Protein AF-A0A0M3IKS0-F1 (afdb_monomer_lite)

Sequence (199 aa):
LGPLEYILNTPSHHRVHHGRNPYCIDKNYGGTLIIWDRLFGTFEWEKSSEKPVYGLVKNVETFDQLYLQFFVLKELGWNKGKLCDSEGKPLFPGFVNKIKALLWPPGYIPGSRTKQFFLWRSMVDSTERIPEVDPKQARYDPGMSITMKVYIVLHFFVQLFTFLHFSVIRSTLSYTHSAISIALMVAAMQSFGYFFDKK

InterPro domains:
  IPR006694 Fatty acid hydroxylase [PF04116] (5-42)
  IPR051689 Sterol desaturase/TMEM195-like [PTHR21624] (1-199)

pLDDT: mean 92.01, std 5.08, range [56.34, 97.75]

Foldseek 3Di:
DPPCVLFFDDPQQVLLCQALALQSFQAQPDPTTSNVCVVVVRHDGQDPVDGGDGAHLDHDQFLQPVCVVCVVVCCQLPVQQQDADPVRHGQQPDDVSNVCSNQAPVPDTPPFDWDDDPPHIDGPRSSVPRDGDDPPDDDNFQDADPVLVVVVVVLVVVLVVLVVVCVVCVVVDDPVVNVVSVVVSVVSVSVVRCRRSVD

Organism: Ascaris lumbricoides (NCBI:txid6252)

Secondary structure (DSSP, 8-state):
-GGGGGTB--HHHHHHHTB-SGGGTT----SSBTHHHHHHT---PPPTTSPPPBS-SS------HHHHHHHHHHIIIIIGGG-B-TTS-BSS-HHHHHHHHHHS-TT--TT--EEEETTEEEES-TTTTPPPPPTTPPP------HHHHHHHHHHHHHHHHHHHHHHHHTTTS-HHHHHHHHHHHHHHHHHHHHHHHT-

Radius of gyration: 21.82 Å; chains: 1; bounding box: 57×44×53 Å

Structure (mmCIF, N/CA/C/O backbone):
data_AF-A0A0M3IKS0-F1
#
_entry.id   AF-A0A0M3IKS0-F1
#
loop_
_atom_site.group_PDB
_atom_site.id
_atom_site.type_symbol
_atom_site.label_atom_id
_atom_site.label_alt_id
_atom_site.label_comp_id
_atom_site.label_asym_id
_atom_site.label_entity_id
_atom_site.label_seq_id
_atom_site.pdbx_PDB_ins_code
_atom_site.Cartn_x
_atom_site.Cartn_y
_atom_site.Cartn_z
_atom_site.occupancy
_atom_site.B_iso_or_equiv
_atom_site.auth_seq_id
_atom_site.auth_comp_id
_atom_site.auth_asym_id
_atom_site.auth_atom_id
_atom_site.pdbx_PDB_model_num
ATOM 1 N N . LEU A 1 1 ? -18.782 -16.929 -7.360 1.00 75.69 1 LEU A N 1
ATOM 2 C CA . LEU A 1 1 ? -18.069 -18.101 -7.941 1.00 75.69 1 LEU A CA 1
ATOM 3 C C . LEU A 1 1 ? -18.681 -19.423 -7.458 1.00 75.69 1 LEU A C 1
ATOM 5 O O . LEU A 1 1 ? -18.038 -20.469 -7.544 1.00 75.69 1 LEU A O 1
ATOM 9 N N . GLY A 1 2 ? -19.936 -19.399 -6.986 1.00 88.19 2 GLY A N 1
ATOM 10 C CA . GLY A 1 2 ? -20.547 -20.572 -6.372 1.00 88.19 2 GLY A CA 1
ATOM 11 C C . GLY A 1 2 ? -19.688 -21.078 -5.203 1.00 88.19 2 GLY A C 1
ATOM 12 O O . GLY A 1 2 ? -18.986 -20.281 -4.581 1.00 88.19 2 GLY A O 1
ATOM 13 N N . PRO A 1 3 ? -19.644 -22.394 -4.948 1.00 90.88 3 PRO A N 1
ATOM 14 C CA . PRO A 1 3 ? -18.909 -22.975 -3.820 1.00 90.88 3 PRO A CA 1
ATOM 15 C C . PRO A 1 3 ? -17.408 -22.637 -3.762 1.00 90.88 3 PRO A C 1
ATOM 17 O O . PRO A 1 3 ? -16.802 -22.686 -2.694 1.00 90.88 3 PRO A O 1
ATOM 20 N N . LEU A 1 4 ? -16.784 -22.264 -4.884 1.00 92.75 4 LEU A N 1
ATOM 21 C CA . LEU A 1 4 ? -15.357 -21.934 -4.908 1.00 92.75 4 LEU A CA 1
ATOM 22 C C . LEU A 1 4 ? -15.023 -20.641 -4.152 1.00 92.75 4 LEU A C 1
ATOM 24 O O . LEU A 1 4 ? -13.899 -20.495 -3.685 1.00 92.75 4 LEU A O 1
ATOM 28 N N . GLU A 1 5 ? -15.977 -19.726 -3.962 1.00 92.62 5 GLU A N 1
ATOM 29 C CA . GLU A 1 5 ? -15.758 -18.472 -3.218 1.00 92.62 5 GLU A CA 1
ATOM 30 C C . GLU A 1 5 ? -15.610 -18.670 -1.700 1.00 92.62 5 GLU A C 1
ATOM 32 O O . GLU A 1 5 ? -15.266 -17.749 -0.957 1.00 92.62 5 GLU A O 1
ATOM 37 N N . TYR A 1 6 ? -15.843 -19.886 -1.209 1.00 93.38 6 TYR A N 1
ATOM 38 C CA . TYR A 1 6 ? -15.517 -20.230 0.170 1.00 93.38 6 TYR A CA 1
ATOM 39 C C . TYR A 1 6 ? -14.012 -20.444 0.366 1.00 93.38 6 TYR A C 1
ATOM 41 O O . TYR A 1 6 ? -13.517 -20.259 1.476 1.00 93.38 6 TYR A O 1
ATOM 49 N N . ILE A 1 7 ? -13.283 -20.784 -0.705 1.00 96.38 7 ILE A N 1
ATOM 50 C CA . ILE A 1 7 ? -11.857 -21.130 -0.656 1.00 96.38 7 ILE A CA 1
ATOM 51 C C . ILE A 1 7 ? -11.006 -20.098 -1.395 1.00 96.38 7 ILE A C 1
ATOM 53 O O . ILE A 1 7 ? -9.971 -19.677 -0.880 1.00 96.38 7 ILE A O 1
ATOM 57 N N . LEU A 1 8 ? -11.450 -19.655 -2.571 1.00 97.12 8 LEU A N 1
ATOM 58 C CA . LEU A 1 8 ? -10.725 -18.736 -3.441 1.00 97.12 8 LEU A CA 1
ATOM 59 C C . LEU A 1 8 ? -11.118 -17.280 -3.192 1.00 97.12 8 LEU A C 1
ATOM 61 O O . LEU A 1 8 ? -12.289 -16.940 -2.998 1.00 97.12 8 LEU A O 1
ATOM 65 N N . ASN A 1 9 ? -10.120 -16.404 -3.260 1.00 96.44 9 ASN A N 1
ATOM 66 C CA . ASN A 1 9 ? -10.338 -14.971 -3.304 1.00 96.44 9 ASN A CA 1
ATOM 67 C C . ASN A 1 9 ? -11.034 -14.598 -4.620 1.00 96.44 9 ASN A C 1
ATOM 69 O O . ASN A 1 9 ? -10.647 -15.050 -5.698 1.00 96.44 9 ASN A O 1
ATOM 73 N N . THR A 1 10 ? -12.084 -13.787 -4.530 1.00 96.44 10 THR A N 1
ATOM 74 C CA . THR A 1 10 ? -12.871 -13.354 -5.688 1.00 96.44 10 THR A CA 1
ATOM 75 C C . THR A 1 10 ? -12.691 -11.855 -5.895 1.00 96.44 10 THR A C 1
ATOM 77 O O . THR A 1 10 ? -12.329 -11.151 -4.949 1.00 96.44 10 THR A O 1
ATOM 80 N N . PRO A 1 11 ? -13.013 -11.311 -7.083 1.00 95.44 11 PRO A N 1
ATOM 81 C CA . PRO A 1 11 ? -12.987 -9.865 -7.282 1.00 95.44 11 PRO A CA 1
ATOM 82 C C . PRO A 1 11 ? -13.835 -9.090 -6.262 1.00 95.44 11 PRO A C 1
ATOM 84 O O . PRO A 1 11 ? -13.485 -7.967 -5.925 1.00 95.44 11 PRO A O 1
ATOM 87 N N . SER A 1 12 ? -14.928 -9.672 -5.753 1.00 95.06 12 SER A N 1
ATOM 88 C CA . SER A 1 12 ? -15.760 -9.042 -4.718 1.00 95.06 12 SER A CA 1
ATOM 89 C C . SER A 1 12 ? -15.054 -8.987 -3.360 1.00 95.06 12 SER A C 1
ATOM 91 O O . SER A 1 12 ? -14.952 -7.916 -2.766 1.00 95.06 12 SER A O 1
ATOM 93 N N . HIS A 1 13 ? -14.463 -10.096 -2.906 1.00 96.69 13 HIS A N 1
ATOM 94 C CA . HIS A 1 13 ? -13.686 -10.120 -1.658 1.00 96.69 13 HIS A CA 1
ATOM 95 C C . HIS A 1 13 ? -12.495 -9.153 -1.712 1.00 96.69 13 HIS A C 1
ATOM 97 O O . HIS A 1 13 ? -12.222 -8.436 -0.749 1.00 96.69 13 HIS A O 1
ATOM 103 N N . HIS A 1 14 ? -11.827 -9.087 -2.866 1.00 96.56 14 HIS A N 1
ATOM 104 C CA . HIS A 1 14 ? -10.698 -8.195 -3.090 1.00 96.56 14 HIS A CA 1
ATOM 105 C C . HIS A 1 14 ? -11.102 -6.709 -3.142 1.00 96.56 14 HIS A C 1
ATOM 107 O O . HIS A 1 14 ? -10.335 -5.853 -2.709 1.00 96.56 14 HIS A O 1
ATOM 113 N N . ARG A 1 15 ? -12.322 -6.374 -3.595 1.00 96.38 15 ARG A N 1
ATOM 114 C CA . ARG A 1 15 ? -12.852 -5.002 -3.482 1.00 96.38 15 ARG A CA 1
ATOM 115 C C . ARG A 1 15 ? -13.029 -4.568 -2.033 1.00 96.38 15 ARG A C 1
ATOM 117 O O . ARG A 1 15 ? -12.701 -3.429 -1.723 1.00 96.38 15 ARG A O 1
ATOM 124 N N . VAL A 1 16 ? -13.513 -5.460 -1.166 1.00 97.06 16 VAL A N 1
ATOM 125 C CA . VAL A 1 16 ? -13.601 -5.189 0.278 1.00 97.06 16 VAL A CA 1
ATOM 126 C C . VAL A 1 16 ? -12.207 -4.943 0.848 1.00 97.06 16 VAL A C 1
ATOM 128 O O . VAL A 1 16 ? -12.015 -3.943 1.519 1.00 97.06 16 VAL A O 1
ATOM 131 N N . HIS A 1 17 ? -11.212 -5.762 0.493 1.00 97.06 17 HIS A N 1
ATOM 132 C CA . HIS A 1 17 ? -9.822 -5.550 0.919 1.00 97.06 17 HIS A CA 1
ATOM 133 C C . HIS A 1 17 ? -9.269 -4.163 0.540 1.00 97.06 17 HIS A C 1
ATOM 135 O O . HIS A 1 17 ? -8.569 -3.527 1.323 1.00 97.06 17 HIS A O 1
ATOM 141 N N . HIS A 1 18 ? -9.591 -3.676 -0.660 1.00 95.56 18 HIS A N 1
ATOM 142 C CA . HIS A 1 18 ? -9.183 -2.345 -1.120 1.00 95.56 18 HIS A CA 1
ATOM 143 C C . HIS A 1 18 ? -10.092 -1.204 -0.643 1.00 95.56 18 HIS A C 1
ATOM 145 O O . HIS A 1 18 ? -9.809 -0.035 -0.931 1.00 95.56 18 HIS A O 1
ATOM 151 N N . GLY A 1 19 ? -11.198 -1.525 0.025 1.00 94.88 19 GLY A N 1
ATOM 152 C CA . GLY A 1 19 ? -12.147 -0.557 0.542 1.00 94.88 19 GLY A CA 1
ATOM 153 C C . GLY A 1 19 ? -11.622 0.119 1.805 1.00 94.88 19 GLY A C 1
ATOM 154 O O . GLY A 1 19 ? -11.006 -0.511 2.657 1.00 94.88 19 GLY A O 1
ATOM 155 N N . ARG A 1 20 ? -11.919 1.409 1.952 1.00 93.75 20 ARG A N 1
ATOM 156 C CA . ARG A 1 20 ? -11.631 2.188 3.167 1.00 93.75 20 ARG A CA 1
ATOM 157 C C . ARG A 1 20 ? -12.878 2.558 3.968 1.00 93.75 20 ARG A C 1
ATOM 159 O O . ARG A 1 20 ? -12.771 3.313 4.928 1.00 93.75 20 ARG A O 1
ATOM 166 N N . ASN A 1 21 ? -14.051 2.063 3.570 1.00 94.81 21 ASN A N 1
ATOM 167 C CA . ASN A 1 21 ? -15.252 2.115 4.402 1.00 94.81 21 ASN A CA 1
ATOM 168 C C . ASN A 1 21 ? -14.959 1.436 5.746 1.00 94.81 21 ASN A C 1
ATOM 170 O O . ASN A 1 21 ? -14.215 0.452 5.745 1.00 94.81 21 ASN A O 1
ATOM 174 N N . PRO A 1 22 ? -15.565 1.870 6.864 1.00 95.00 22 PRO A N 1
ATOM 175 C CA . PRO A 1 22 ? -15.299 1.271 8.170 1.00 95.00 22 PRO A CA 1
ATOM 176 C C . PRO A 1 22 ? -15.402 -0.261 8.173 1.00 95.00 22 PRO A C 1
ATOM 178 O O . PRO A 1 22 ? -14.504 -0.929 8.675 1.00 95.00 22 PRO A O 1
ATOM 181 N N . TYR A 1 23 ? -16.420 -0.838 7.520 1.00 95.19 23 TYR A N 1
ATOM 182 C CA . TYR A 1 23 ? -16.601 -2.297 7.473 1.00 95.19 23 TYR A CA 1
ATOM 183 C C . TYR A 1 23 ? -15.523 -3.046 6.672 1.00 95.19 23 TYR A C 1
ATOM 185 O O . TYR A 1 23 ? -15.330 -4.240 6.885 1.00 95.19 23 TYR A O 1
ATOM 193 N N . CYS A 1 24 ? -14.826 -2.359 5.767 1.00 96.25 24 CYS A N 1
ATOM 194 C CA . CYS A 1 24 ? -13.768 -2.921 4.933 1.00 96.25 24 CYS A CA 1
ATOM 195 C C . CYS A 1 24 ? -12.404 -2.952 5.642 1.00 96.25 24 CYS A C 1
ATOM 197 O O . CYS A 1 24 ? -11.503 -3.668 5.204 1.00 96.25 24 CYS A O 1
ATOM 199 N N . ILE A 1 25 ? -12.232 -2.189 6.729 1.00 95.81 25 ILE A N 1
ATOM 200 C CA . ILE A 1 25 ? -10.940 -2.061 7.407 1.00 95.81 25 ILE A CA 1
ATOM 201 C C . ILE A 1 25 ? -10.548 -3.365 8.098 1.00 95.81 25 ILE A C 1
ATOM 203 O O . ILE A 1 25 ? -11.307 -3.940 8.887 1.00 95.81 25 ILE A O 1
ATOM 207 N N . ASP A 1 26 ? -9.309 -3.779 7.830 1.00 94.88 26 ASP A N 1
ATOM 208 C CA . ASP A 1 26 ? -8.699 -5.003 8.345 1.00 94.88 26 ASP A CA 1
ATOM 209 C C . ASP A 1 26 ? -9.464 -6.283 7.956 1.00 94.88 26 ASP A C 1
ATOM 211 O O . ASP A 1 26 ? -9.608 -7.215 8.755 1.00 94.88 26 ASP A O 1
ATOM 215 N N . LYS A 1 27 ? -9.965 -6.325 6.711 1.00 96.19 27 LYS A N 1
ATOM 216 C CA . LYS A 1 27 ? -10.693 -7.468 6.146 1.00 96.19 27 LYS A CA 1
ATOM 217 C C . LYS A 1 27 ? -10.033 -8.065 4.902 1.00 96.19 27 LYS A C 1
ATOM 219 O O . LYS A 1 27 ? -9.353 -7.376 4.140 1.00 96.19 27 LYS A O 1
ATOM 224 N N . ASN A 1 28 ? -10.321 -9.346 4.667 1.00 97.25 28 ASN A N 1
ATOM 225 C CA . ASN A 1 28 ? -10.030 -10.080 3.429 1.00 97.25 28 ASN A CA 1
ATOM 226 C C . ASN A 1 28 ? -8.561 -9.997 2.969 1.00 97.25 28 ASN A C 1
ATOM 228 O O . ASN A 1 28 ? -8.270 -9.615 1.837 1.00 97.25 28 ASN A O 1
ATOM 232 N N . TYR A 1 29 ? -7.623 -10.360 3.838 1.00 95.25 29 TYR A N 1
ATOM 233 C CA . TYR A 1 29 ? -6.184 -10.320 3.563 1.00 95.25 29 TYR A CA 1
ATOM 234 C C . TYR A 1 29 ? -5.704 -11.391 2.570 1.00 95.25 29 TYR A C 1
ATOM 236 O O . TYR A 1 29 ? -4.639 -11.254 1.965 1.00 95.25 29 TYR A O 1
ATOM 244 N N . GLY A 1 30 ? -6.450 -12.483 2.413 1.00 95.31 30 GLY A N 1
ATOM 245 C CA . GLY A 1 30 ? -6.097 -13.619 1.575 1.00 95.31 30 GLY A CA 1
ATOM 246 C C . GLY A 1 30 ? -6.042 -13.256 0.094 1.00 95.31 30 GLY A C 1
ATOM 247 O O . GLY A 1 30 ? -7.070 -13.158 -0.566 1.00 95.31 30 GLY A O 1
ATOM 248 N N . GLY A 1 31 ? -4.832 -13.130 -0.461 1.00 92.19 31 GLY A N 1
ATOM 249 C CA . GLY A 1 31 ? -4.637 -12.759 -1.868 1.00 92.19 31 GLY A CA 1
ATOM 250 C C . GLY A 1 31 ? -5.188 -13.788 -2.863 1.00 92.19 31 GLY A C 1
ATOM 251 O O . GLY A 1 31 ? -5.878 -13.422 -3.809 1.00 92.19 31 GLY A O 1
ATOM 252 N N . THR A 1 32 ? -4.928 -15.079 -2.640 1.00 94.69 32 THR A N 1
ATOM 253 C CA . THR A 1 32 ? -5.452 -16.184 -3.474 1.00 94.69 32 THR A CA 1
ATOM 254 C C . THR A 1 32 ? -6.485 -17.027 -2.736 1.00 94.69 32 THR A C 1
ATOM 256 O O . THR A 1 32 ? -7.485 -17.430 -3.325 1.00 94.69 32 THR A O 1
ATOM 259 N N . LEU A 1 33 ? -6.252 -17.292 -1.449 1.00 96.88 33 LEU A N 1
ATOM 260 C CA . LEU A 1 33 ? -7.074 -18.180 -0.634 1.00 96.88 33 LEU A CA 1
ATOM 261 C C . LEU A 1 33 ? -7.785 -17.379 0.456 1.00 96.88 33 LEU A C 1
ATOM 263 O O . LEU A 1 33 ? -7.151 -16.956 1.420 1.00 96.88 33 LEU A O 1
ATOM 267 N N . ILE A 1 34 ? -9.100 -17.207 0.317 1.00 97.75 34 ILE A N 1
ATOM 268 C CA . ILE A 1 34 ? -9.941 -16.483 1.284 1.00 97.75 34 ILE A CA 1
ATOM 269 C C . ILE A 1 34 ? -10.311 -17.342 2.501 1.00 97.75 34 ILE A C 1
ATOM 271 O O . ILE A 1 34 ? -10.802 -16.839 3.510 1.00 97.75 34 ILE A O 1
ATOM 275 N N . ILE A 1 35 ? -10.071 -18.655 2.428 1.00 97.38 35 ILE A N 1
ATOM 276 C CA . ILE A 1 35 ? -10.354 -19.583 3.529 1.00 97.38 35 ILE A CA 1
ATOM 277 C C . ILE A 1 35 ? -9.663 -19.162 4.832 1.00 97.38 35 ILE A C 1
ATOM 279 O O . ILE A 1 35 ? -10.237 -19.322 5.904 1.00 97.38 35 ILE A O 1
ATOM 283 N N . TRP A 1 36 ? -8.472 -18.565 4.751 1.00 96.00 36 TRP A N 1
ATOM 284 C CA . TRP A 1 36 ? -7.742 -18.096 5.925 1.00 96.00 36 TRP A CA 1
ATOM 285 C C . TRP A 1 36 ? -8.482 -16.976 6.651 1.00 96.00 36 TRP A C 1
ATOM 287 O O . TRP A 1 36 ? -8.625 -17.036 7.868 1.00 96.00 36 TRP A O 1
ATOM 297 N N . ASP A 1 37 ? -9.039 -16.011 5.922 1.00 96.88 37 ASP A N 1
ATOM 298 C CA . ASP A 1 37 ? -9.849 -14.950 6.519 1.00 96.88 37 ASP A CA 1
ATOM 299 C C . ASP A 1 37 ? -11.106 -15.490 7.196 1.00 96.88 37 ASP A C 1
ATOM 301 O O . ASP A 1 37 ? -11.527 -14.983 8.236 1.00 96.88 37 ASP A O 1
ATOM 305 N N . ARG A 1 38 ? -11.700 -16.551 6.640 1.00 95.88 38 ARG A N 1
ATOM 306 C CA . ARG A 1 38 ? -12.859 -17.213 7.250 1.00 95.88 38 ARG A CA 1
ATOM 307 C C . ARG A 1 38 ? -12.470 -17.937 8.537 1.00 95.88 38 ARG A C 1
ATOM 309 O O . ARG A 1 38 ? -13.165 -17.797 9.537 1.00 95.88 38 ARG A O 1
ATOM 316 N N . LEU A 1 39 ? -11.356 -18.671 8.523 1.00 95.62 39 LEU A N 1
ATOM 317 C CA . LEU A 1 39 ? -10.855 -19.411 9.686 1.00 95.62 39 LEU A CA 1
ATOM 318 C C . LEU A 1 39 ? -10.405 -18.483 10.822 1.00 95.62 39 LEU A C 1
ATOM 320 O O . LEU A 1 39 ? -10.617 -18.801 11.990 1.00 95.62 39 LEU A O 1
ATOM 324 N N . PHE A 1 40 ? -9.804 -17.339 10.492 1.00 94.12 40 PHE A N 1
ATOM 325 C CA . PHE A 1 40 ? -9.254 -16.403 11.477 1.00 94.12 40 PHE A CA 1
ATOM 326 C C . PHE A 1 40 ? -10.162 -15.200 11.779 1.00 94.12 40 PHE A C 1
ATOM 328 O O . PHE A 1 40 ? -9.827 -14.372 12.629 1.00 94.12 40 PHE A O 1
ATOM 335 N N . GLY A 1 41 ? -11.339 -15.128 11.150 1.00 93.25 41 GLY A N 1
ATOM 336 C CA . GLY A 1 41 ? -12.378 -14.144 11.462 1.00 93.25 41 GLY A CA 1
ATOM 337 C C . GLY A 1 41 ? -12.120 -12.735 10.918 1.00 93.25 41 GLY A C 1
ATOM 338 O O . GLY A 1 41 ? -12.615 -11.762 11.484 1.00 93.25 41 GLY A O 1
ATOM 339 N N . THR A 1 42 ? -11.346 -12.611 9.841 1.00 95.38 42 THR A N 1
ATOM 340 C CA . THR A 1 42 ? -11.112 -11.356 9.101 1.00 95.38 42 THR A CA 1
ATOM 341 C C . THR A 1 42 ? -11.901 -11.300 7.793 1.00 95.38 42 THR A C 1
ATOM 343 O O . THR A 1 42 ? -11.791 -10.335 7.044 1.00 95.38 42 THR A O 1
ATOM 346 N N . PHE A 1 43 ? -12.723 -12.313 7.516 1.00 97.25 43 PHE A N 1
ATOM 347 C CA . PHE A 1 43 ? -13.570 -12.337 6.332 1.00 97.25 43 PHE A CA 1
ATOM 348 C C . PHE A 1 43 ? -14.743 -11.359 6.445 1.00 97.25 43 PHE A C 1
ATOM 350 O O . PHE A 1 43 ? -15.395 -11.284 7.486 1.00 97.25 43 PHE A O 1
ATOM 357 N N . GLU A 1 44 ? -15.042 -10.668 5.350 1.00 97.19 44 GLU A N 1
ATOM 358 C CA . GLU A 1 44 ? -16.206 -9.799 5.212 1.00 97.19 44 GLU A CA 1
ATOM 359 C C . GLU A 1 44 ? -16.757 -9.830 3.781 1.00 97.19 44 GLU A C 1
ATOM 361 O O . GLU A 1 44 ? -16.010 -9.894 2.798 1.00 97.19 44 GLU A O 1
ATOM 366 N N . TRP A 1 45 ? -18.082 -9.782 3.664 1.00 96.12 45 TRP A N 1
ATOM 367 C CA . TRP A 1 45 ? -18.765 -9.727 2.378 1.00 96.12 45 TRP A CA 1
ATOM 368 C C . TRP A 1 45 ? -18.870 -8.291 1.871 1.00 96.12 45 TRP A C 1
ATOM 370 O O . TRP A 1 45 ? -19.022 -7.339 2.634 1.00 96.12 45 TRP A O 1
ATOM 380 N N . GLU A 1 46 ? -18.864 -8.132 0.550 1.00 96.00 46 GLU A N 1
ATOM 381 C CA . GLU A 1 46 ? -19.218 -6.852 -0.055 1.00 96.00 46 GLU A CA 1
ATOM 382 C C . GLU A 1 46 ? -20.704 -6.565 0.184 1.00 96.00 46 GLU A C 1
ATOM 384 O O . GLU A 1 46 ? -21.574 -7.357 -0.191 1.00 96.00 46 GLU A O 1
ATOM 389 N N . LYS A 1 47 ? -21.004 -5.425 0.810 1.00 94.69 47 LYS A N 1
ATOM 390 C CA . LYS A 1 47 ? -22.381 -5.034 1.120 1.00 94.69 47 LYS A CA 1
ATOM 391 C C . LYS A 1 47 ? -23.028 -4.377 -0.094 1.00 94.69 47 LYS A C 1
ATOM 393 O O . LYS A 1 47 ? -22.511 -3.406 -0.638 1.00 94.69 47 LYS A O 1
ATOM 398 N N . SER A 1 48 ? -24.212 -4.846 -0.486 1.00 90.19 48 SER A N 1
ATOM 399 C CA . SER A 1 48 ? -24.976 -4.234 -1.586 1.00 90.19 48 SER A CA 1
ATOM 400 C C . SER A 1 48 ? -25.467 -2.819 -1.259 1.00 90.19 48 SER A C 1
ATOM 402 O O . SER A 1 48 ? -25.588 -1.989 -2.158 1.00 90.19 48 SER A O 1
ATOM 404 N N . SER A 1 49 ? -25.726 -2.539 0.022 1.00 91.25 49 SER A N 1
ATOM 405 C CA . SER A 1 49 ? -26.189 -1.239 0.517 1.00 91.25 49 SER A CA 1
ATOM 406 C C . SER A 1 49 ? -25.096 -0.171 0.549 1.00 91.25 49 SER A C 1
ATOM 408 O O . SER A 1 49 ? -25.411 1.014 0.561 1.00 91.25 49 SER A O 1
ATOM 410 N N . GLU A 1 50 ? -23.821 -0.571 0.570 1.00 90.56 50 GLU A N 1
ATOM 411 C CA . GLU A 1 50 ? -22.686 0.327 0.771 1.00 90.56 50 GLU A CA 1
ATOM 412 C C . GLU A 1 50 ? -21.517 -0.077 -0.135 1.00 90.56 50 GLU A C 1
ATOM 414 O O . GLU A 1 50 ? -20.716 -0.965 0.177 1.00 90.56 50 GLU A O 1
ATOM 419 N N . LYS A 1 51 ? -21.423 0.595 -1.287 1.00 90.75 51 LYS A N 1
ATOM 420 C CA . LYS A 1 51 ? -20.364 0.330 -2.263 1.00 90.75 51 LYS A CA 1
ATOM 421 C C . LYS A 1 51 ? -18.987 0.682 -1.679 1.00 90.75 51 LYS A C 1
ATOM 423 O O . LYS A 1 51 ? -18.842 1.787 -1.149 1.00 90.75 51 LYS A O 1
ATOM 428 N N . PRO A 1 52 ? -17.969 -0.185 -1.847 1.00 92.69 52 PRO A N 1
ATOM 429 C CA . PRO A 1 52 ? -16.610 0.123 -1.425 1.00 92.69 52 PRO A CA 1
ATOM 430 C C . PRO A 1 52 ? -16.073 1.395 -2.092 1.00 92.69 52 PRO A C 1
ATOM 432 O O . PRO A 1 52 ? -16.050 1.521 -3.319 1.00 92.69 52 PRO A O 1
ATOM 435 N N . VAL A 1 53 ? -15.606 2.328 -1.271 1.00 93.00 53 VAL A N 1
ATOM 436 C CA . VAL A 1 53 ? -14.787 3.466 -1.677 1.00 93.00 53 VAL A CA 1
ATOM 437 C C . VAL A 1 53 ? -13.338 3.063 -1.456 1.00 93.00 53 VAL A C 1
ATOM 439 O O . VAL A 1 53 ? -12.980 2.632 -0.365 1.00 93.00 53 VAL A O 1
ATOM 442 N N . TYR A 1 54 ? -12.504 3.190 -2.482 1.00 92.00 54 TYR A N 1
ATOM 443 C CA . TYR A 1 54 ? -11.127 2.691 -2.449 1.00 92.00 54 TYR A CA 1
ATOM 444 C C . TYR A 1 54 ? -10.126 3.725 -1.941 1.00 92.00 54 TYR A C 1
ATOM 446 O O . TYR A 1 54 ? -10.352 4.933 -2.057 1.00 92.00 54 TYR A O 1
ATOM 454 N N . GLY A 1 55 ? -8.989 3.234 -1.453 1.00 90.25 55 GLY A N 1
ATOM 455 C CA . GLY A 1 55 ? -7.839 4.045 -1.065 1.00 90.25 55 GLY A CA 1
ATOM 456 C C . GLY A 1 55 ? -7.421 3.798 0.376 1.00 90.25 55 GLY A C 1
ATOM 457 O O . GLY A 1 55 ? -7.765 2.783 0.973 1.00 90.25 55 GLY A O 1
ATOM 458 N N . LEU A 1 56 ? -6.677 4.743 0.937 1.00 90.25 56 LEU A N 1
ATOM 459 C CA . LEU A 1 56 ? -6.296 4.725 2.345 1.00 90.25 56 LEU A CA 1
ATOM 460 C C . LEU A 1 56 ? -7.300 5.549 3.154 1.00 90.25 56 LEU A C 1
ATOM 462 O O . LEU A 1 56 ? -7.898 6.498 2.644 1.00 90.25 56 LEU A O 1
ATOM 466 N N . VAL A 1 57 ? -7.445 5.236 4.444 1.00 89.38 57 VAL A N 1
ATOM 467 C CA . VAL A 1 57 ? -8.270 6.038 5.370 1.00 89.38 57 VAL A CA 1
ATOM 468 C C . VAL A 1 57 ? -7.854 7.512 5.312 1.00 89.38 57 VAL A C 1
ATOM 470 O O . VAL A 1 57 ? -8.690 8.399 5.159 1.00 89.38 57 VAL A O 1
ATOM 473 N N . LYS A 1 58 ? -6.540 7.760 5.323 1.00 88.00 58 LYS A N 1
ATOM 474 C CA . LYS A 1 58 ? -5.937 9.046 4.975 1.00 88.00 58 LYS A CA 1
ATOM 475 C C . LYS A 1 58 ? -5.253 8.915 3.618 1.00 88.00 58 LYS A C 1
ATOM 477 O O . LYS A 1 58 ? -4.163 8.353 3.530 1.00 88.00 58 LYS A O 1
ATOM 482 N N . ASN A 1 59 ? -5.911 9.406 2.572 1.00 87.06 59 ASN A N 1
ATOM 483 C CA . ASN A 1 59 ? -5.344 9.400 1.227 1.00 87.06 59 ASN A CA 1
ATOM 484 C C . ASN A 1 59 ? -4.082 10.261 1.153 1.00 87.06 59 ASN A C 1
ATOM 486 O O . ASN A 1 59 ? -3.943 11.262 1.858 1.00 87.06 59 ASN A O 1
ATOM 490 N N . VAL A 1 60 ? -3.178 9.849 0.272 1.00 90.25 60 VAL A N 1
ATOM 491 C CA . VAL A 1 60 ? -1.974 10.597 -0.065 1.00 90.25 60 VAL A CA 1
ATOM 492 C C . VAL A 1 60 ? -2.191 11.260 -1.421 1.00 90.25 60 VAL A C 1
ATOM 494 O O . VAL A 1 60 ? -2.607 10.608 -2.374 1.00 90.25 60 VAL A O 1
ATOM 497 N N . GLU A 1 61 ? -1.915 12.555 -1.492 1.00 90.19 61 GLU A N 1
ATOM 498 C CA . GLU A 1 61 ? -2.152 13.408 -2.660 1.00 90.19 61 GLU A CA 1
ATOM 499 C C . GLU A 1 61 ? -0.828 13.704 -3.379 1.00 90.19 61 GLU A C 1
ATOM 501 O O . GLU A 1 61 ? -0.354 14.838 -3.417 1.00 90.19 61 GLU A O 1
ATOM 506 N N . THR A 1 62 ? -0.163 12.647 -3.848 1.00 90.69 62 THR A N 1
ATOM 507 C CA . THR A 1 62 ? 1.119 12.734 -4.562 1.00 90.69 62 THR A CA 1
ATOM 508 C C . THR A 1 62 ? 1.322 11.491 -5.425 1.00 90.69 62 THR A C 1
ATOM 510 O O . THR A 1 62 ? 0.903 10.396 -5.047 1.00 90.69 62 THR A O 1
ATOM 513 N N . PHE A 1 63 ? 1.995 11.651 -6.556 1.00 89.69 63 PHE A N 1
ATOM 514 C CA . PHE A 1 63 ? 2.482 10.574 -7.417 1.00 89.69 63 PHE A CA 1
ATOM 515 C C . PHE A 1 63 ? 3.988 10.322 -7.245 1.00 89.69 63 PHE A C 1
ATOM 517 O O . PHE A 1 63 ? 4.558 9.513 -7.979 1.00 89.69 63 PHE A O 1
ATOM 524 N N . ASP A 1 64 ? 4.644 10.980 -6.282 1.00 90.12 64 ASP A N 1
ATOM 525 C CA . ASP A 1 64 ? 6.034 10.711 -5.908 1.00 90.12 64 ASP A CA 1
ATOM 526 C C . ASP A 1 64 ? 6.198 9.248 -5.457 1.00 90.12 64 ASP A C 1
ATOM 528 O O . ASP A 1 64 ? 5.767 8.841 -4.375 1.00 90.12 64 ASP A O 1
ATOM 532 N N . GLN A 1 65 ? 6.841 8.447 -6.306 1.00 88.56 65 GLN A N 1
ATOM 533 C CA . GLN A 1 65 ? 6.945 7.001 -6.132 1.00 88.56 65 GLN A CA 1
ATOM 534 C C . GLN A 1 65 ? 7.768 6.642 -4.897 1.00 88.56 65 GLN A C 1
ATOM 536 O O . GLN A 1 65 ? 7.349 5.785 -4.120 1.00 88.56 65 GLN A O 1
ATOM 541 N N . LEU A 1 66 ? 8.913 7.302 -4.697 1.00 89.44 66 LEU A N 1
ATOM 542 C CA . LEU A 1 66 ? 9.771 7.072 -3.536 1.00 89.44 66 LEU A CA 1
ATOM 543 C C . LEU A 1 66 ? 9.057 7.461 -2.244 1.00 89.44 66 LEU A C 1
ATOM 545 O O . LEU A 1 66 ? 9.055 6.680 -1.292 1.00 89.44 66 LEU A O 1
ATOM 549 N N . TYR A 1 67 ? 8.397 8.618 -2.205 1.00 91.62 67 TYR A N 1
ATOM 550 C CA . TYR A 1 67 ? 7.605 8.999 -1.042 1.00 91.62 67 TYR A CA 1
ATOM 551 C C . TYR A 1 67 ? 6.538 7.941 -0.735 1.00 91.62 67 TYR A C 1
ATOM 553 O O . TYR A 1 67 ? 6.448 7.487 0.406 1.00 91.62 67 TYR A O 1
ATOM 561 N N . LEU A 1 68 ? 5.792 7.482 -1.745 1.00 91.38 68 LEU A N 1
ATOM 562 C CA . LEU A 1 68 ? 4.754 6.461 -1.583 1.00 91.38 68 LEU A CA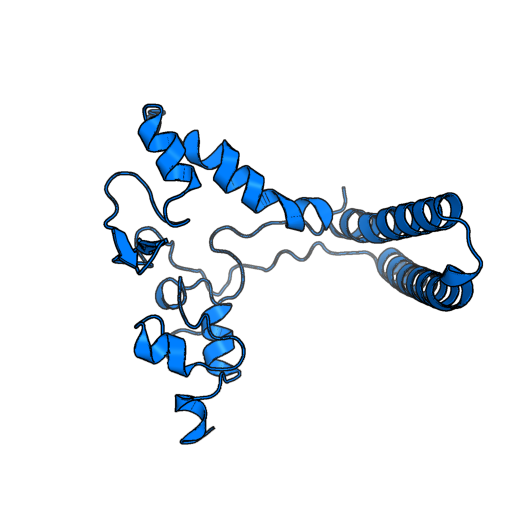 1
ATOM 563 C C . LEU A 1 68 ? 5.292 5.111 -1.071 1.00 91.38 68 LEU A C 1
ATOM 565 O O . LEU A 1 68 ? 4.564 4.417 -0.363 1.00 91.38 68 LEU A O 1
ATOM 569 N N . GLN A 1 69 ? 6.555 4.756 -1.347 1.00 91.25 69 GLN A N 1
ATOM 570 C CA . GLN A 1 69 ? 7.178 3.550 -0.777 1.00 91.25 69 GLN A CA 1
ATOM 571 C C . GLN A 1 69 ? 7.500 3.688 0.718 1.00 91.25 69 GLN A C 1
ATOM 573 O O . GLN A 1 69 ? 7.385 2.720 1.470 1.00 91.25 69 GLN A O 1
ATOM 578 N N . PHE A 1 70 ? 7.921 4.875 1.166 1.00 93.38 70 PHE A N 1
ATOM 579 C CA . PHE A 1 70 ? 8.515 5.047 2.498 1.00 93.38 70 PHE A CA 1
ATOM 580 C C . PHE A 1 70 ? 7.642 5.819 3.494 1.00 93.38 70 PHE A C 1
ATOM 582 O O . PHE A 1 70 ? 7.912 5.765 4.698 1.00 93.38 70 PHE A O 1
ATOM 589 N N . PHE A 1 71 ? 6.599 6.531 3.054 1.00 93.12 71 PHE A N 1
ATOM 590 C CA . PHE A 1 71 ? 5.847 7.419 3.948 1.00 93.12 71 PHE A CA 1
ATOM 591 C C . PHE A 1 71 ? 5.215 6.665 5.120 1.00 93.12 71 PHE A C 1
ATOM 593 O O . PHE A 1 71 ? 5.284 7.157 6.241 1.00 93.12 71 PHE A O 1
ATOM 600 N N . VAL A 1 72 ? 4.687 5.452 4.911 1.00 91.38 72 VAL A N 1
ATOM 601 C CA . VAL A 1 72 ? 4.086 4.643 5.988 1.00 91.38 72 VAL A CA 1
ATOM 602 C C . VAL A 1 72 ? 5.113 4.302 7.070 1.00 91.38 72 VAL A C 1
ATOM 604 O O . VAL A 1 72 ? 4.790 4.349 8.255 1.00 91.38 72 VAL A O 1
ATOM 607 N N . LEU A 1 73 ? 6.367 4.022 6.693 1.00 92.56 73 LEU A N 1
ATOM 608 C CA . LEU A 1 73 ? 7.439 3.748 7.655 1.00 92.56 73 LEU A CA 1
ATOM 609 C C . LEU A 1 73 ? 7.748 4.981 8.508 1.00 92.56 73 LEU A C 1
ATOM 611 O O . LEU A 1 73 ? 7.940 4.860 9.715 1.00 92.56 73 LEU A O 1
ATOM 615 N N . LYS A 1 74 ? 7.746 6.175 7.906 1.00 92.75 74 LYS A N 1
ATOM 616 C CA . LYS A 1 74 ? 7.891 7.440 8.642 1.00 92.75 74 LYS A CA 1
ATOM 617 C C . LYS A 1 74 ? 6.671 7.725 9.523 1.00 92.75 74 LYS A C 1
ATOM 619 O O . LYS A 1 74 ? 6.831 8.144 10.671 1.00 92.75 74 LYS A O 1
ATOM 624 N N . GLU A 1 75 ? 5.466 7.491 9.007 1.00 91.69 75 GLU A N 1
ATOM 625 C CA . GLU A 1 75 ? 4.216 7.700 9.736 1.00 91.69 75 GLU A CA 1
ATOM 626 C C . GLU A 1 75 ? 4.160 6.824 10.990 1.00 91.69 75 GLU A C 1
ATOM 628 O O . GLU A 1 75 ? 3.991 7.344 12.090 1.00 91.69 75 GLU A O 1
ATOM 633 N N . LEU A 1 76 ? 4.394 5.517 10.861 1.00 90.88 76 LEU A N 1
ATOM 634 C CA . LEU A 1 76 ? 4.363 4.581 11.989 1.00 90.88 76 LEU A CA 1
ATOM 635 C C . LEU A 1 76 ? 5.608 4.685 12.885 1.00 90.88 76 LEU A C 1
ATOM 637 O O . LEU A 1 76 ? 5.489 4.666 14.109 1.00 90.88 76 LEU A O 1
ATOM 641 N N . GLY A 1 77 ? 6.795 4.824 12.288 1.00 90.6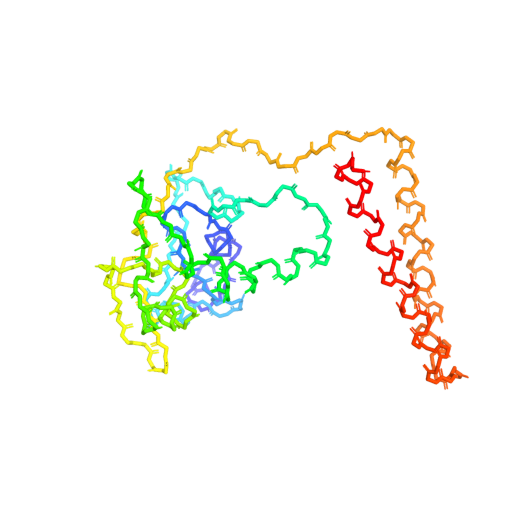2 77 GLY A N 1
ATOM 642 C CA . GLY A 1 77 ? 8.090 4.845 12.978 1.00 90.62 77 GLY A CA 1
ATOM 643 C C . GLY A 1 77 ? 8.389 6.120 13.753 1.00 90.62 77 GLY A C 1
ATOM 644 O O . GLY A 1 77 ? 9.127 6.084 14.737 1.00 90.62 77 GLY A O 1
ATOM 645 N N . TRP A 1 78 ? 7.831 7.253 13.326 1.00 89.75 78 TRP A N 1
ATOM 646 C CA . TRP A 1 78 ? 8.209 8.556 13.867 1.00 89.75 78 TRP A CA 1
ATOM 647 C C . TRP A 1 78 ? 7.015 9.449 14.189 1.00 89.75 78 TRP A C 1
ATOM 649 O O . TRP A 1 78 ? 6.935 9.970 15.303 1.00 89.75 78 TRP A O 1
ATOM 659 N N . ASN A 1 79 ? 6.087 9.635 13.247 1.00 93.06 79 ASN A N 1
ATOM 660 C CA . ASN A 1 79 ? 5.022 10.632 13.401 1.00 93.06 79 ASN A CA 1
ATOM 661 C C . ASN A 1 79 ? 3.954 10.179 14.404 1.00 93.06 79 ASN A C 1
ATOM 663 O O . ASN A 1 79 ? 3.556 10.961 15.267 1.00 93.06 79 ASN A O 1
ATOM 667 N N . LYS A 1 80 ? 3.543 8.907 14.362 1.00 92.56 80 LYS A N 1
ATOM 668 C CA . LYS A 1 80 ? 2.481 8.354 15.213 1.00 92.56 80 LYS A CA 1
ATOM 669 C C . LYS A 1 80 ? 2.780 8.523 16.704 1.00 92.56 80 LYS A C 1
ATOM 671 O O . LYS A 1 80 ? 1.929 8.982 17.458 1.00 92.56 80 LYS A O 1
ATOM 676 N N . GLY A 1 81 ? 4.011 8.237 17.130 1.00 93.00 81 GLY A N 1
ATOM 677 C CA . GLY A 1 81 ? 4.442 8.408 18.524 1.00 93.00 81 GLY A CA 1
ATOM 678 C C . GLY A 1 81 ? 4.531 9.867 19.003 1.00 93.00 81 GLY A C 1
ATOM 679 O O . GLY A 1 81 ? 4.794 10.095 20.184 1.00 93.00 81 GLY A O 1
ATOM 680 N N . LYS A 1 82 ? 4.344 10.846 18.106 1.00 92.69 82 LYS A N 1
ATOM 681 C CA . LYS A 1 82 ? 4.342 12.293 18.385 1.00 92.69 82 LYS A CA 1
ATOM 682 C C . LYS A 1 82 ? 2.967 12.939 18.215 1.00 92.69 82 LYS A C 1
ATOM 684 O O . LYS A 1 82 ? 2.870 14.156 18.330 1.00 92.69 82 LYS A O 1
ATOM 689 N N . LEU A 1 83 ? 1.931 12.155 17.918 1.00 92.31 83 LEU A N 1
ATOM 690 C CA . LEU A 1 83 ? 0.571 12.674 17.830 1.00 92.31 83 LEU A CA 1
ATOM 691 C C . LEU A 1 83 ? 0.165 13.308 19.160 1.00 92.31 83 LEU A C 1
ATOM 693 O O . LEU A 1 83 ? 0.492 12.780 20.226 1.00 92.31 83 LEU A O 1
ATOM 697 N N . CYS A 1 84 ? -0.570 14.410 19.073 1.00 91.88 84 CYS A N 1
ATOM 698 C CA . CYS A 1 84 ? -1.190 15.075 20.208 1.00 91.88 84 CYS A CA 1
ATOM 699 C C . CYS A 1 84 ? -2.712 15.058 20.057 1.00 91.88 84 CYS A C 1
ATOM 701 O O . CYS A 1 84 ? -3.229 14.932 18.945 1.00 91.88 84 CYS A O 1
ATOM 703 N N . ASP A 1 85 ? -3.416 15.164 21.176 1.00 89.69 85 ASP A N 1
ATOM 704 C CA . ASP A 1 85 ? -4.854 15.413 21.189 1.00 89.69 85 ASP A CA 1
ATOM 705 C C . ASP A 1 85 ? -5.182 16.881 20.851 1.00 89.69 85 ASP A C 1
ATOM 707 O O . ASP A 1 85 ? -4.298 17.700 20.581 1.00 89.69 85 ASP A O 1
ATOM 711 N N . SER A 1 86 ? -6.472 17.221 20.857 1.00 89.62 86 SER A N 1
ATOM 712 C CA . SER A 1 86 ? -6.962 18.580 20.595 1.00 89.62 86 SER A CA 1
ATOM 713 C C . SER A 1 86 ? -6.499 19.619 21.622 1.00 89.62 86 SER A C 1
ATOM 715 O O . SER A 1 86 ? -6.530 20.809 21.330 1.00 89.62 86 SER A O 1
ATOM 717 N N . GLU A 1 87 ? -6.070 19.189 22.810 1.00 91.56 87 GLU A N 1
ATOM 718 C CA . GLU A 1 87 ? -5.545 20.052 23.875 1.00 91.56 87 GLU A CA 1
ATOM 719 C C . GLU A 1 87 ? -4.013 20.194 23.802 1.00 91.56 87 GLU A C 1
ATOM 721 O O . GLU A 1 87 ? -3.402 20.852 24.644 1.00 91.56 87 GLU A O 1
ATOM 726 N N . GLY A 1 88 ? -3.372 19.575 22.803 1.00 90.88 88 GLY A N 1
ATOM 727 C CA . GLY A 1 88 ? -1.925 19.601 22.608 1.00 90.88 88 GLY A CA 1
ATOM 728 C C . GLY A 1 88 ? -1.154 18.624 23.498 1.00 90.88 88 GLY A C 1
ATOM 729 O O . GLY A 1 88 ? 0.080 18.633 23.483 1.00 90.88 88 GLY A O 1
ATOM 730 N N . LYS A 1 89 ? -1.835 17.754 24.253 1.00 92.56 89 LYS A N 1
ATOM 731 C CA . LYS A 1 89 ? -1.178 16.736 25.078 1.00 92.56 89 LYS A CA 1
ATOM 732 C C . LYS A 1 89 ? -0.756 15.551 24.209 1.00 92.56 89 LYS A C 1
ATOM 734 O O . LYS A 1 89 ? -1.484 15.166 23.294 1.00 92.56 89 LYS A O 1
ATOM 739 N N . PRO A 1 90 ? 0.406 14.931 24.481 1.00 93.69 90 PRO A N 1
ATOM 740 C CA . PRO A 1 90 ? 0.884 13.803 23.694 1.00 93.69 90 PRO A CA 1
ATOM 741 C C . PRO A 1 90 ? -0.050 12.603 23.848 1.00 93.69 90 PRO A C 1
ATOM 743 O O . PRO A 1 90 ? -0.273 12.117 24.956 1.00 93.69 90 PRO A O 1
ATOM 746 N N . LEU A 1 91 ? -0.518 12.069 22.722 1.00 93.00 91 LEU A N 1
ATOM 747 C CA . LEU A 1 91 ? -1.396 10.904 22.678 1.00 93.00 91 LEU A CA 1
ATOM 748 C C . LEU A 1 91 ? -0.667 9.635 23.140 1.00 93.00 91 LEU A C 1
ATOM 750 O O . LEU A 1 91 ? -1.283 8.761 23.736 1.00 93.00 91 LEU A O 1
ATOM 754 N N . PHE A 1 92 ? 0.651 9.544 22.914 1.00 94.75 92 PHE A N 1
ATOM 755 C CA . PHE A 1 92 ? 1.512 8.435 23.351 1.00 94.75 92 PHE A CA 1
ATOM 756 C C . PHE A 1 92 ? 2.567 8.911 24.370 1.00 94.75 92 PHE A C 1
ATOM 758 O O . PHE A 1 92 ? 3.748 9.051 24.031 1.00 94.75 92 PHE A O 1
ATOM 765 N N . PRO A 1 93 ? 2.179 9.168 25.633 1.00 92.81 93 PRO A N 1
ATOM 766 C CA . PRO A 1 93 ? 3.104 9.664 26.644 1.00 92.81 93 PRO A CA 1
ATOM 767 C C . PRO A 1 93 ? 4.080 8.570 27.102 1.00 92.81 93 PRO A C 1
ATOM 769 O O . PRO A 1 93 ? 3.684 7.437 27.377 1.00 92.81 93 PRO A O 1
ATOM 772 N N . GLY A 1 94 ? 5.360 8.920 27.236 1.00 92.88 94 GLY A N 1
ATOM 773 C CA . GLY A 1 94 ? 6.405 8.021 27.739 1.00 92.88 94 GLY A CA 1
ATOM 774 C C . GLY A 1 94 ? 6.972 7.034 26.707 1.00 92.88 94 GLY A C 1
ATOM 775 O O . GLY A 1 94 ? 6.431 6.826 25.623 1.00 92.88 94 GLY A O 1
ATOM 776 N N . PHE A 1 95 ? 8.108 6.418 27.048 1.00 92.88 95 PHE A N 1
ATOM 777 C CA . PHE A 1 95 ? 8.858 5.540 26.139 1.00 92.88 95 PHE A CA 1
ATOM 778 C C . PHE A 1 95 ? 8.077 4.277 25.742 1.00 92.88 95 PHE A C 1
ATOM 780 O O . PHE A 1 95 ? 8.009 3.936 24.564 1.00 92.88 95 PHE A O 1
ATOM 787 N N . VAL A 1 96 ? 7.406 3.628 26.700 1.00 92.56 96 VAL A N 1
ATOM 788 C CA . VAL A 1 96 ? 6.636 2.395 26.454 1.00 92.56 96 VAL A CA 1
ATOM 789 C C . VAL A 1 96 ? 5.513 2.620 25.440 1.00 92.56 96 VAL A C 1
ATOM 791 O O . VAL A 1 96 ? 5.326 1.803 24.541 1.00 92.56 96 VAL A O 1
ATOM 794 N N . ASN A 1 97 ? 4.780 3.734 25.535 1.00 93.12 97 ASN A N 1
ATOM 795 C CA . ASN A 1 97 ? 3.702 4.023 24.589 1.00 93.12 97 ASN A CA 1
ATOM 796 C C . ASN A 1 97 ? 4.229 4.375 23.196 1.00 93.12 97 ASN A C 1
ATOM 798 O O . ASN A 1 97 ? 3.562 4.051 22.220 1.00 93.12 97 ASN A O 1
ATOM 802 N N . LYS A 1 98 ? 5.433 4.946 23.079 1.00 92.94 98 LYS A N 1
ATOM 803 C CA . LYS A 1 98 ? 6.091 5.157 21.779 1.00 92.94 98 LYS A CA 1
ATOM 804 C C . LYS A 1 98 ? 6.498 3.840 21.118 1.00 92.94 98 LYS A C 1
ATOM 806 O O . LYS A 1 98 ? 6.268 3.671 19.927 1.00 92.94 98 LYS A O 1
ATOM 811 N N . ILE A 1 99 ? 7.017 2.880 21.888 1.00 93.06 99 ILE A N 1
ATOM 812 C CA . ILE A 1 99 ? 7.289 1.526 21.377 1.00 93.06 99 ILE A CA 1
ATOM 813 C C . ILE A 1 99 ? 5.988 0.831 20.961 1.00 93.06 99 ILE A C 1
ATOM 815 O O . ILE A 1 99 ? 5.925 0.231 19.889 1.00 93.06 99 ILE A O 1
ATOM 819 N N . LYS A 1 100 ? 4.919 0.966 21.757 1.00 92.75 100 LYS A N 1
ATOM 820 C CA . LYS A 1 100 ? 3.596 0.464 21.364 1.00 92.75 100 LYS A CA 1
ATOM 821 C C . LYS A 1 100 ? 3.099 1.137 20.087 1.00 92.75 100 LYS A C 1
ATOM 823 O O . LYS A 1 100 ? 2.618 0.435 19.218 1.00 92.75 100 LYS A O 1
ATOM 828 N N . ALA A 1 101 ? 3.249 2.451 19.926 1.00 93.00 101 ALA A N 1
ATOM 829 C CA . ALA A 1 101 ? 2.828 3.151 18.710 1.00 93.00 101 ALA A CA 1
ATOM 830 C C . ALA A 1 101 ? 3.416 2.522 17.432 1.00 93.00 101 ALA A C 1
ATOM 832 O O . ALA A 1 101 ? 2.704 2.432 16.433 1.00 93.00 101 ALA A O 1
ATOM 833 N N . LEU A 1 102 ? 4.668 2.054 17.509 1.00 92.31 102 LEU A N 1
ATOM 834 C CA . LEU A 1 102 ? 5.390 1.400 16.419 1.00 92.31 102 LEU A CA 1
ATOM 835 C C . LEU A 1 102 ? 4.981 -0.065 16.195 1.00 92.31 102 LEU A C 1
ATOM 837 O O . LEU A 1 102 ? 4.812 -0.477 15.053 1.00 92.31 102 LEU A O 1
ATOM 841 N N . LEU A 1 103 ? 4.866 -0.859 17.265 1.00 91.62 103 LEU A N 1
ATOM 842 C CA . LEU A 1 103 ? 4.725 -2.321 17.160 1.00 91.62 103 LEU A CA 1
ATOM 843 C C . LEU A 1 103 ? 3.283 -2.834 17.286 1.00 91.62 103 LEU A C 1
ATOM 845 O O . LEU A 1 103 ? 3.002 -3.970 16.907 1.00 91.62 103 LEU A O 1
ATOM 849 N N . TRP A 1 104 ? 2.371 -2.048 17.865 1.00 93.06 104 TRP A N 1
ATOM 850 C CA . TRP A 1 104 ? 0.955 -2.420 17.954 1.00 93.06 104 TRP A CA 1
ATOM 851 C C . TRP A 1 104 ? 0.256 -2.174 16.611 1.00 93.06 104 TRP A C 1
ATOM 853 O O . TRP A 1 104 ? 0.814 -1.486 15.753 1.00 93.06 104 TRP A O 1
ATOM 863 N N . PRO A 1 105 ? -0.974 -2.701 16.423 1.00 92.81 105 PRO A N 1
ATOM 864 C CA . PRO A 1 105 ? -1.739 -2.498 15.199 1.00 92.81 105 PRO A CA 1
ATOM 865 C C . PRO A 1 105 ? -1.718 -1.042 14.713 1.00 92.81 105 PRO A C 1
ATOM 867 O O . PRO A 1 105 ? -1.750 -0.125 15.544 1.00 92.81 105 PRO A O 1
ATOM 870 N N . PRO A 1 106 ? -1.724 -0.790 13.392 1.00 90.50 106 PRO A N 1
ATOM 871 C CA . PRO A 1 106 ? -1.718 0.567 12.850 1.00 90.50 106 PRO A CA 1
ATOM 872 C C . PRO A 1 106 ? -2.815 1.466 13.440 1.00 90.50 106 PRO A C 1
ATOM 874 O O . PRO A 1 106 ? -2.517 2.608 13.790 1.00 90.50 106 PRO A O 1
ATOM 877 N N . GLY A 1 107 ? -4.019 0.931 13.672 1.00 89.88 107 GLY A N 1
ATOM 878 C CA . GLY A 1 107 ? -5.134 1.639 14.319 1.00 89.88 107 GLY A CA 1
ATOM 879 C C . GLY A 1 107 ? -5.026 1.816 15.842 1.00 89.88 107 GLY A C 1
ATOM 880 O O . GLY A 1 107 ? -5.830 2.531 16.429 1.00 89.88 107 GLY A O 1
ATOM 881 N N . TYR A 1 108 ? -4.042 1.205 16.512 1.00 92.88 108 TYR A N 1
ATOM 882 C CA . TYR A 1 108 ? -3.899 1.316 17.965 1.00 92.88 108 TYR A CA 1
ATOM 883 C C . TYR A 1 108 ? -3.519 2.731 18.398 1.00 92.88 108 TYR A C 1
ATOM 885 O O . TYR A 1 108 ? -2.514 3.295 17.954 1.00 92.88 108 TYR A O 1
ATOM 893 N N . ILE A 1 109 ? -4.268 3.212 19.379 1.00 91.56 109 ILE A N 1
ATOM 894 C CA . ILE A 1 109 ? -4.057 4.410 20.187 1.00 91.56 109 ILE A CA 1
ATOM 895 C C . ILE A 1 109 ? -4.343 4.047 21.650 1.00 91.56 109 ILE A C 1
ATOM 897 O O . ILE A 1 109 ? -5.056 3.072 21.912 1.00 91.56 109 ILE A O 1
ATOM 901 N N . PRO A 1 110 ? -3.783 4.762 22.640 1.00 91.12 110 PRO A N 1
ATOM 902 C CA . PRO A 1 110 ? -4.007 4.406 24.034 1.00 91.12 110 PRO A CA 1
ATOM 903 C C . PRO A 1 110 ? -5.497 4.430 24.391 1.00 91.12 110 PRO A C 1
ATOM 905 O O . PRO A 1 110 ? -6.229 5.349 24.028 1.00 91.12 110 PRO A O 1
ATOM 908 N N . GLY A 1 111 ? -5.944 3.367 25.061 1.00 88.94 111 GLY A N 1
ATOM 909 C CA . GLY A 1 111 ? -7.355 3.103 25.355 1.00 88.94 111 GLY A CA 1
ATOM 910 C C . GLY A 1 111 ? -8.026 2.110 24.398 1.00 88.94 111 GLY A C 1
ATOM 911 O O . GLY A 1 111 ? -8.991 1.464 24.797 1.00 88.94 111 GLY A O 1
ATOM 912 N N . SER A 1 112 ? -7.495 1.908 23.187 1.00 93.31 112 SER A N 1
ATOM 913 C CA . SER A 1 112 ? -8.054 0.925 22.254 1.00 93.31 112 SER A CA 1
ATOM 914 C C . SER A 1 112 ? -7.823 -0.508 22.717 1.00 93.31 112 SER A C 1
ATOM 916 O O . SER A 1 112 ? -6.758 -0.875 23.235 1.00 93.31 112 SER A O 1
ATOM 918 N N . ARG A 1 113 ? -8.825 -1.356 22.484 1.00 94.38 113 ARG A N 1
ATOM 919 C CA . ARG A 1 113 ? -8.764 -2.773 22.850 1.00 94.38 113 ARG A CA 1
ATOM 920 C C . ARG A 1 113 ? -8.066 -3.567 21.754 1.00 94.38 113 ARG A C 1
ATOM 922 O O . ARG A 1 113 ? -8.447 -3.521 20.588 1.00 94.38 113 ARG A O 1
ATOM 929 N N . THR A 1 114 ? -7.063 -4.348 22.146 1.00 94.75 114 THR A N 1
ATOM 930 C CA . THR A 1 114 ? -6.335 -5.247 21.241 1.00 94.75 114 THR A CA 1
ATOM 931 C C . THR A 1 114 ? -6.341 -6.667 21.782 1.00 94.75 114 THR A C 1
ATOM 933 O O . THR A 1 114 ? -6.245 -6.869 22.994 1.00 94.75 114 THR A O 1
ATOM 936 N N . LYS A 1 115 ? -6.404 -7.650 20.885 1.00 93.88 115 LYS A N 1
ATOM 937 C CA . LYS A 1 115 ? -6.281 -9.078 21.196 1.00 93.88 115 LYS A CA 1
ATOM 938 C C . LYS A 1 115 ? -4.949 -9.620 20.684 1.00 93.88 115 LYS A C 1
ATOM 940 O O . LYS A 1 115 ? -4.418 -9.127 19.689 1.00 93.88 115 LYS A O 1
ATOM 945 N N . GLN A 1 116 ? -4.404 -10.617 21.375 1.00 93.38 116 GLN A N 1
ATOM 946 C CA . GLN A 1 116 ? -3.240 -11.355 20.886 1.00 93.38 116 GLN A CA 1
ATOM 947 C C . GLN A 1 116 ? -3.685 -12.286 19.752 1.00 93.38 116 GLN A C 1
ATOM 949 O O . GLN A 1 116 ? -4.696 -12.973 19.879 1.00 93.38 116 GLN A O 1
ATOM 954 N N . PHE A 1 117 ? -2.931 -12.310 18.659 1.00 88.44 117 PHE A N 1
ATOM 955 C CA . PHE A 1 117 ? -3.117 -13.216 17.534 1.00 88.44 117 PHE A CA 1
ATOM 956 C C . PHE A 1 117 ? -1.756 -13.796 17.135 1.00 88.44 117 PHE A C 1
ATOM 958 O O . PHE A 1 117 ? -0.948 -13.140 16.477 1.00 88.44 117 PHE A O 1
ATOM 965 N N . PHE A 1 118 ? -1.491 -15.027 17.579 1.00 88.19 118 PHE A N 1
ATOM 966 C CA . PHE A 1 118 ? -0.191 -15.688 17.444 1.00 88.19 118 PHE A CA 1
ATOM 967 C C . PHE A 1 118 ? 0.954 -14.814 18.001 1.00 88.19 118 PHE A C 1
ATOM 969 O O . PHE A 1 118 ? 0.930 -14.469 19.183 1.00 88.19 118 PHE A O 1
ATOM 976 N N . LEU A 1 119 ? 1.927 -14.426 17.173 1.00 88.88 119 LEU A N 1
ATOM 977 C CA . LEU A 1 119 ? 3.048 -13.549 17.541 1.00 88.88 119 LEU A CA 1
ATOM 978 C C . LEU A 1 119 ? 2.707 -12.050 17.476 1.00 88.88 119 LEU A C 1
ATOM 980 O O . LEU A 1 119 ? 3.508 -11.219 17.897 1.00 88.88 119 LEU A O 1
ATOM 984 N N . TRP A 1 120 ? 1.523 -11.698 16.978 1.00 87.62 120 TRP A N 1
ATOM 985 C CA . TRP A 1 120 ? 1.115 -10.323 16.701 1.00 87.62 120 TRP A CA 1
ATOM 986 C C . TRP A 1 120 ? -0.076 -9.907 17.563 1.00 87.62 120 TRP A C 1
ATOM 988 O O . TRP A 1 120 ? -0.687 -10.707 18.272 1.00 87.62 120 TRP A O 1
ATOM 998 N N . ARG A 1 121 ? -0.428 -8.625 17.504 1.00 92.62 121 ARG A N 1
ATOM 999 C CA . ARG A 1 121 ? -1.669 -8.104 18.082 1.00 92.62 121 ARG A CA 1
ATOM 1000 C C . ARG A 1 121 ? -2.577 -7.618 16.967 1.00 92.62 121 ARG A C 1
ATOM 1002 O O . ARG A 1 121 ? -2.097 -7.222 15.914 1.00 92.62 121 ARG A O 1
ATOM 1009 N N . SER A 1 122 ? -3.877 -7.632 17.221 1.00 92.31 122 SER A N 1
ATOM 1010 C CA . SER A 1 122 ? -4.904 -7.121 16.312 1.00 92.31 122 SER A CA 1
ATOM 1011 C C . SER A 1 122 ? -5.909 -6.278 17.095 1.00 92.31 122 SER A C 1
ATOM 1013 O O . SER A 1 122 ? -6.055 -6.450 18.312 1.00 92.31 122 SER A O 1
ATOM 1015 N N . MET A 1 123 ? -6.568 -5.339 16.419 1.00 94.19 123 MET A N 1
ATOM 1016 C CA . MET A 1 123 ? -7.665 -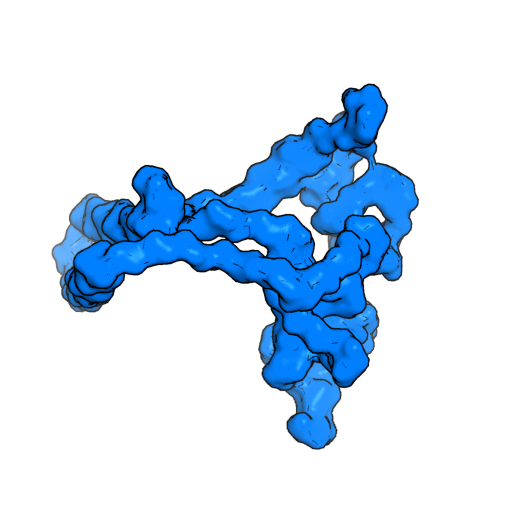4.572 17.006 1.00 94.19 123 MET A CA 1
ATOM 1017 C C . MET A 1 123 ? -8.828 -5.516 17.335 1.00 94.19 123 MET A C 1
ATOM 1019 O O . MET A 1 123 ? -9.105 -6.465 16.603 1.00 94.19 123 MET A O 1
ATOM 1023 N N . VAL A 1 124 ? -9.494 -5.297 18.472 1.00 93.25 124 VAL A N 1
ATOM 1024 C CA . VAL A 1 124 ? -10.752 -6.010 18.768 1.00 93.25 124 VAL A CA 1
ATOM 1025 C C . VAL A 1 124 ? -11.871 -5.479 17.876 1.00 93.25 124 VAL A C 1
ATOM 1027 O O . VAL A 1 124 ? -12.661 -6.262 17.362 1.00 93.25 124 VAL A O 1
ATOM 1030 N N . ASP A 1 125 ? -11.890 -4.164 17.679 1.00 93.31 125 ASP A N 1
ATOM 1031 C CA . ASP A 1 125 ? -12.763 -3.458 16.752 1.00 93.31 125 ASP A CA 1
ATOM 1032 C C . ASP A 1 125 ? -11.882 -2.687 15.761 1.00 93.31 125 ASP A C 1
ATOM 1034 O O . ASP A 1 125 ? -11.215 -1.724 16.139 1.00 93.31 125 ASP A O 1
ATOM 1038 N N . SER A 1 126 ? -11.825 -3.151 14.510 1.00 90.12 126 SER A N 1
ATOM 1039 C CA . SER A 1 126 ? -11.043 -2.504 13.449 1.00 90.12 126 SER A CA 1
ATOM 1040 C C . SER A 1 126 ? -11.699 -1.236 12.903 1.00 90.12 126 SER A C 1
ATOM 1042 O O . SER A 1 126 ? -11.052 -0.472 12.193 1.00 90.12 126 SER A O 1
ATOM 1044 N N . THR A 1 127 ? -12.963 -0.994 13.253 1.00 91.69 127 THR A N 1
ATOM 1045 C CA . THR A 1 127 ? -13.724 0.186 12.832 1.00 91.69 127 THR A CA 1
ATOM 1046 C C . THR A 1 127 ? -13.575 1.348 13.816 1.00 91.69 127 THR A C 1
ATOM 1048 O O . THR A 1 127 ? -13.973 2.474 13.516 1.00 91.69 127 THR A O 1
ATOM 1051 N N . GLU A 1 128 ? -12.953 1.104 14.979 1.00 90.94 128 GLU A N 1
ATOM 1052 C CA . GLU A 1 128 ? -12.754 2.107 16.023 1.00 90.94 128 GLU A CA 1
ATOM 1053 C C . GLU A 1 128 ? -12.039 3.346 15.457 1.00 90.94 128 GLU A C 1
ATOM 1055 O O . GLU A 1 128 ? -10.885 3.283 15.035 1.00 90.94 128 GLU A O 1
ATOM 1060 N N . ARG A 1 129 ? -12.727 4.496 15.502 1.00 85.50 129 ARG A N 1
ATOM 1061 C CA . ARG A 1 129 ? -12.218 5.811 15.060 1.00 85.50 129 ARG A CA 1
ATOM 1062 C C . ARG A 1 129 ? -11.827 5.874 13.578 1.00 85.50 129 ARG A C 1
ATOM 1064 O O . ARG A 1 129 ? -11.097 6.783 13.179 1.00 85.50 129 ARG A O 1
ATOM 1071 N N . ILE A 1 130 ? -12.350 4.966 12.756 1.00 90.56 130 ILE A N 1
ATOM 1072 C CA . ILE A 1 130 ? -12.318 5.108 11.303 1.00 90.56 130 ILE A CA 1
ATOM 1073 C C . ILE A 1 130 ? -13.430 6.085 10.894 1.00 90.56 130 ILE A C 1
ATOM 1075 O O . ILE A 1 130 ? -14.584 5.871 11.266 1.00 90.56 130 ILE A O 1
ATOM 1079 N N . PRO A 1 131 ? -13.113 7.175 10.174 1.00 90.50 131 PRO A N 1
ATOM 1080 C CA . PRO A 1 131 ? -14.127 8.106 9.704 1.00 90.50 131 PRO A CA 1
ATOM 1081 C C . PRO A 1 131 ? -15.034 7.446 8.664 1.00 90.50 131 PRO A C 1
ATOM 1083 O O . PRO A 1 131 ? -14.578 6.662 7.829 1.00 90.50 131 PRO A O 1
ATOM 1086 N N . GLU A 1 132 ? -16.310 7.826 8.679 1.00 90.31 132 GLU A N 1
ATOM 1087 C CA . GLU A 1 132 ? -17.230 7.502 7.592 1.00 90.31 132 GLU A CA 1
ATOM 1088 C C . GLU A 1 132 ? -16.739 8.114 6.280 1.00 90.31 132 GLU A C 1
ATOM 1090 O O . GLU A 1 132 ? -16.178 9.216 6.249 1.00 90.31 132 GLU A O 1
ATOM 1095 N N . VAL A 1 133 ? -16.940 7.390 5.183 1.00 88.19 133 VAL A N 1
ATOM 1096 C CA . VAL A 1 133 ? -16.426 7.807 3.880 1.00 88.19 133 VAL A CA 1
ATOM 1097 C C . VAL A 1 133 ? -17.521 8.505 3.091 1.00 88.19 133 VAL A C 1
ATOM 1099 O O . VAL A 1 133 ? -18.583 7.934 2.864 1.00 88.19 133 VAL A O 1
ATOM 1102 N N . ASP A 1 134 ? -17.237 9.711 2.598 1.00 84.06 134 ASP A N 1
ATOM 1103 C CA . ASP A 1 134 ? -18.088 10.360 1.601 1.00 84.06 134 ASP A CA 1
ATOM 1104 C C . ASP A 1 134 ? -17.896 9.681 0.228 1.00 84.06 134 ASP A C 1
ATOM 1106 O O . ASP A 1 134 ? -16.796 9.750 -0.342 1.00 84.06 134 ASP A O 1
ATOM 1110 N N . PRO A 1 135 ? -18.940 9.058 -0.357 1.00 76.12 135 PRO A N 1
ATOM 1111 C CA . PRO A 1 135 ? -18.860 8.458 -1.687 1.00 76.12 135 PRO A CA 1
ATOM 1112 C C . PRO A 1 135 ? -18.527 9.467 -2.794 1.00 76.12 135 PRO A C 1
ATOM 1114 O O . PRO A 1 135 ? -18.095 9.066 -3.874 1.00 76.12 135 PRO A O 1
ATOM 1117 N N . LYS A 1 136 ? -18.743 10.766 -2.550 1.00 78.94 136 LYS A N 1
ATOM 1118 C CA . LYS A 1 136 ? -18.471 11.855 -3.496 1.00 78.94 136 LYS A CA 1
ATOM 1119 C C . LYS A 1 136 ? -17.049 12.402 -3.401 1.00 78.94 136 LYS A C 1
ATOM 1121 O O . LYS A 1 136 ? -16.715 13.298 -4.176 1.00 78.94 136 LYS A O 1
ATOM 1126 N N . GLN A 1 137 ? -16.208 11.895 -2.494 1.00 80.12 137 GLN A N 1
ATOM 1127 C CA . GLN A 1 137 ? -14.832 12.372 -2.388 1.00 80.12 137 GLN A CA 1
ATOM 1128 C C . GLN A 1 137 ? -14.097 12.167 -3.721 1.00 80.12 137 GLN A C 1
ATOM 1130 O O . GLN A 1 137 ? -13.931 11.040 -4.197 1.00 80.12 137 GLN A O 1
ATOM 1135 N N . ALA A 1 138 ? -13.643 13.272 -4.315 1.00 79.19 138 ALA A N 1
ATOM 1136 C CA . ALA A 1 138 ? -12.869 13.245 -5.545 1.00 79.19 138 ALA A CA 1
ATOM 1137 C C . ALA A 1 138 ? -11.541 12.507 -5.326 1.00 79.19 138 ALA A C 1
ATOM 1139 O O . ALA A 1 138 ? -10.904 12.622 -4.275 1.00 79.19 138 ALA A O 1
ATOM 1140 N N . ARG A 1 139 ? -11.120 11.737 -6.332 1.00 85.12 139 ARG A 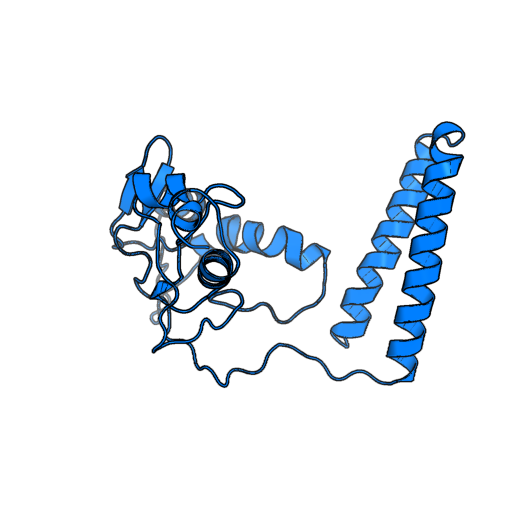N 1
ATOM 1141 C CA . ARG A 1 139 ? -9.780 11.145 -6.351 1.00 85.12 139 ARG A CA 1
ATOM 1142 C C . ARG A 1 139 ? -8.759 12.240 -6.631 1.00 85.12 139 ARG A C 1
ATOM 1144 O O . ARG A 1 139 ? -9.070 13.205 -7.326 1.00 85.12 139 ARG A O 1
ATOM 1151 N N . TYR A 1 140 ? -7.548 12.063 -6.116 1.00 87.88 140 TYR A N 1
ATOM 1152 C CA . TYR A 1 140 ? -6.434 12.924 -6.482 1.00 87.88 140 TYR A CA 1
ATOM 1153 C C . TYR A 1 140 ? -6.124 12.738 -7.974 1.00 87.88 140 TYR A C 1
ATOM 1155 O O . TYR A 1 140 ? -5.612 11.697 -8.381 1.00 87.88 140 TYR A O 1
ATOM 1163 N N . ASP A 1 141 ? -6.517 13.725 -8.778 1.00 87.44 141 ASP A N 1
ATOM 1164 C CA . ASP A 1 141 ? -6.365 13.742 -10.235 1.00 87.44 141 ASP A CA 1
ATOM 1165 C C . ASP A 1 141 ? -5.970 15.160 -10.696 1.00 87.44 141 ASP A C 1
ATOM 1167 O O . ASP A 1 141 ? -6.816 15.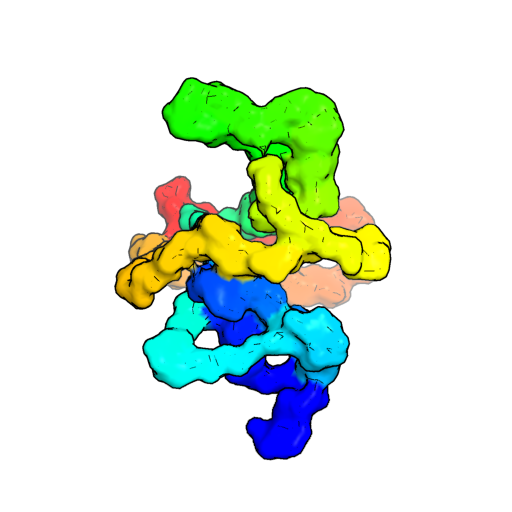973 -11.087 1.00 87.44 141 ASP A O 1
ATOM 1171 N N . PRO A 1 142 ? -4.686 15.530 -10.557 1.00 87.81 142 PRO A N 1
ATOM 1172 C CA . PRO A 1 142 ? -4.187 16.826 -10.983 1.00 87.81 142 PRO A CA 1
ATOM 1173 C C . PRO A 1 142 ? -4.279 16.952 -12.511 1.00 87.81 142 PRO A C 1
ATOM 1175 O O . PRO A 1 142 ? -3.655 16.217 -13.274 1.00 87.81 142 PRO A O 1
ATOM 1178 N N . GLY A 1 143 ? -5.046 17.937 -12.987 1.00 86.69 143 GLY A N 1
ATOM 1179 C CA . GLY A 1 143 ? -5.286 18.107 -14.423 1.00 86.69 143 GLY A CA 1
ATOM 1180 C C . GLY A 1 143 ? -4.019 18.454 -15.215 1.00 86.69 143 GLY A C 1
ATOM 1181 O O . GLY A 1 143 ? -3.388 19.471 -14.949 1.00 86.69 143 GLY A O 1
ATOM 1182 N N . MET A 1 144 ? -3.674 17.670 -16.234 1.00 87.69 144 MET A N 1
ATOM 1183 C CA . MET A 1 144 ? -2.429 17.809 -17.004 1.00 87.69 144 MET A CA 1
ATOM 1184 C C . MET A 1 144 ? -2.666 18.276 -18.450 1.00 87.69 144 MET A C 1
ATOM 1186 O O . MET A 1 144 ? -3.637 17.861 -19.089 1.00 87.69 144 MET A O 1
ATOM 1190 N N . SER A 1 145 ? -1.753 19.095 -18.992 1.00 91.56 145 SER A N 1
ATOM 1191 C CA . SER A 1 145 ? -1.795 19.525 -20.397 1.00 91.56 145 SER A CA 1
ATOM 1192 C C . SER A 1 145 ? -1.557 18.356 -21.361 1.00 91.56 145 SER A C 1
ATOM 1194 O O . SER A 1 145 ? -0.867 17.388 -21.039 1.00 91.56 145 SER A O 1
ATOM 1196 N N . ILE A 1 146 ? -2.105 18.445 -22.576 1.00 93.19 146 ILE A N 1
ATOM 1197 C CA . ILE A 1 146 ? -1.947 17.402 -23.604 1.00 93.19 146 ILE A CA 1
ATOM 1198 C C . ILE A 1 146 ? -0.467 17.207 -23.962 1.00 93.19 146 ILE A C 1
ATOM 1200 O O . ILE A 1 146 ? -0.012 16.072 -24.069 1.00 93.19 146 ILE A O 1
ATOM 1204 N N . THR A 1 147 ? 0.300 18.295 -24.069 1.00 93.06 147 THR A N 1
ATOM 1205 C CA . THR A 1 147 ? 1.742 18.247 -24.351 1.00 93.06 147 THR A CA 1
ATOM 1206 C C . THR A 1 147 ? 2.498 17.435 -23.304 1.00 93.06 147 THR A C 1
ATOM 1208 O O . THR A 1 147 ? 3.311 16.586 -23.658 1.00 93.06 147 THR A O 1
ATOM 1211 N N . MET A 1 148 ? 2.194 17.643 -22.020 1.00 91.12 148 MET A N 1
ATOM 1212 C CA . MET A 1 148 ? 2.833 16.890 -20.942 1.00 91.12 148 MET A CA 1
ATOM 1213 C C . MET A 1 148 ? 2.432 15.410 -20.979 1.00 91.12 148 MET A C 1
ATOM 1215 O O . MET A 1 148 ? 3.287 14.543 -20.821 1.00 91.12 148 MET A O 1
ATOM 1219 N N . LYS A 1 149 ? 1.165 15.098 -21.284 1.00 91.62 149 LYS A N 1
ATOM 1220 C CA . LYS A 1 149 ? 0.716 13.707 -21.471 1.00 91.62 149 LYS A CA 1
ATOM 1221 C C . LYS A 1 149 ? 1.487 13.011 -22.595 1.00 91.62 149 LYS A C 1
ATOM 1223 O O . LYS A 1 149 ? 1.956 11.894 -22.403 1.00 91.62 149 LYS A O 1
ATOM 1228 N N . VAL A 1 150 ? 1.655 13.675 -23.742 1.00 94.62 150 VAL A N 1
ATOM 1229 C CA . VAL A 1 150 ? 2.439 13.141 -24.870 1.00 94.62 150 VAL A CA 1
ATOM 1230 C C . VAL A 1 150 ? 3.892 12.913 -24.458 1.00 94.62 150 VAL A C 1
ATOM 1232 O O . VAL A 1 150 ? 4.429 11.835 -24.703 1.00 94.62 150 VAL A O 1
ATOM 1235 N N . TYR A 1 151 ? 4.510 13.885 -23.784 1.00 93.19 151 TYR A N 1
ATOM 1236 C CA . TYR A 1 151 ? 5.876 13.757 -23.282 1.00 93.19 151 TYR A CA 1
ATOM 1237 C C . TYR A 1 151 ? 6.038 12.554 -22.339 1.00 93.19 151 TYR A C 1
ATOM 1239 O O . TYR A 1 151 ? 6.948 11.754 -22.536 1.00 93.19 151 TYR A O 1
ATOM 1247 N N . ILE A 1 152 ? 5.138 12.376 -21.366 1.00 91.94 152 ILE A N 1
ATOM 1248 C CA . ILE A 1 152 ? 5.181 11.248 -20.422 1.00 91.94 152 ILE A CA 1
ATOM 1249 C C . ILE A 1 152 ? 5.056 9.909 -21.149 1.00 91.94 152 ILE A C 1
ATOM 1251 O O . ILE A 1 152 ? 5.798 8.982 -20.836 1.00 91.94 152 ILE A O 1
ATOM 1255 N N . VAL A 1 153 ? 4.163 9.799 -22.137 1.00 93.44 153 VAL A N 1
AT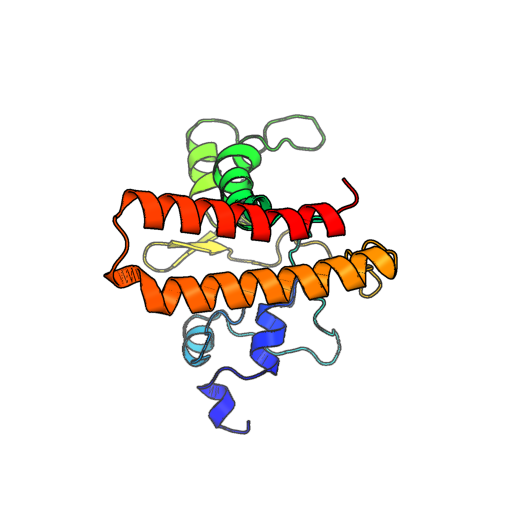OM 1256 C CA . VAL A 1 153 ? 4.010 8.570 -22.934 1.00 93.44 153 VAL A CA 1
ATOM 1257 C C . VAL A 1 153 ? 5.288 8.261 -23.714 1.00 93.44 153 VAL A C 1
ATOM 1259 O O . VAL A 1 153 ? 5.767 7.129 -23.683 1.00 93.44 153 VAL A O 1
ATOM 1262 N N . LEU A 1 154 ? 5.878 9.257 -24.380 1.00 95.38 154 LEU A N 1
ATOM 1263 C CA . LEU A 1 154 ? 7.140 9.077 -25.103 1.00 95.38 154 LEU A CA 1
ATOM 1264 C C . LEU A 1 154 ? 8.278 8.682 -24.156 1.00 95.38 154 LEU A C 1
ATOM 1266 O O . LEU A 1 154 ? 9.007 7.730 -24.430 1.00 95.38 154 LEU A O 1
ATOM 1270 N N . HIS A 1 155 ? 8.395 9.364 -23.018 1.00 93.62 155 HIS A N 1
ATOM 1271 C CA . HIS A 1 155 ? 9.385 9.058 -21.993 1.00 93.62 155 HIS A CA 1
ATOM 1272 C C . HIS A 1 155 ? 9.185 7.638 -21.434 1.00 93.62 155 HIS A C 1
ATOM 1274 O O . HIS A 1 155 ? 10.155 6.895 -21.318 1.00 93.62 155 HIS A O 1
ATOM 1280 N N . PHE A 1 156 ? 7.949 7.196 -21.186 1.00 94.06 156 PHE A N 1
ATOM 1281 C CA . PHE A 1 156 ? 7.663 5.816 -20.780 1.00 94.06 156 PHE A CA 1
ATOM 1282 C C . PHE A 1 156 ? 8.215 4.793 -21.782 1.00 94.06 156 PHE A C 1
ATOM 1284 O O . PHE A 1 156 ? 8.869 3.835 -21.371 1.00 94.06 156 PHE A O 1
ATOM 1291 N N . PHE A 1 157 ? 8.018 5.000 -23.087 1.00 96.38 157 PHE A N 1
ATOM 1292 C CA . PHE A 1 157 ? 8.562 4.089 -24.098 1.00 96.38 157 PHE A CA 1
ATOM 1293 C C . PHE A 1 157 ? 10.089 4.127 -24.163 1.00 96.38 157 PHE A C 1
ATOM 1295 O O . PHE A 1 157 ? 10.712 3.071 -24.228 1.00 96.38 157 PHE A O 1
ATOM 1302 N N . VAL A 1 158 ? 10.706 5.309 -24.081 1.00 95.50 158 VAL A N 1
ATOM 1303 C CA . VAL A 1 158 ? 12.172 5.434 -23.998 1.00 95.50 158 VAL A CA 1
ATOM 1304 C C . VAL A 1 158 ? 12.710 4.665 -22.793 1.00 95.50 158 VAL A C 1
ATOM 1306 O O . VAL A 1 158 ? 13.674 3.910 -22.920 1.00 95.50 158 VAL A O 1
ATOM 1309 N N . GLN A 1 159 ? 12.057 4.797 -21.641 1.00 94.62 159 GLN A N 1
ATOM 1310 C CA . GLN A 1 159 ? 12.424 4.092 -20.422 1.00 94.62 159 GLN A CA 1
ATOM 1311 C C . GLN A 1 159 ? 12.252 2.576 -20.570 1.00 94.62 159 GLN A C 1
ATOM 1313 O O . GLN A 1 159 ? 13.141 1.814 -20.192 1.00 94.62 159 GLN A O 1
ATOM 1318 N N . LEU A 1 160 ? 11.143 2.129 -21.163 1.00 95.56 160 LEU A N 1
ATOM 1319 C CA . LEU A 1 160 ? 10.881 0.717 -21.428 1.00 95.56 160 LEU A CA 1
ATOM 1320 C C . LEU A 1 160 ? 11.945 0.120 -22.356 1.00 95.56 160 LEU A C 1
ATOM 1322 O O . LEU A 1 160 ? 12.506 -0.928 -22.046 1.00 95.56 160 LEU A O 1
ATOM 1326 N N . PHE A 1 161 ? 12.273 0.792 -23.462 1.00 97.06 161 PHE A N 1
ATOM 1327 C CA . PHE A 1 161 ? 13.317 0.335 -24.380 1.00 97.06 161 PHE A CA 1
ATOM 1328 C C . PHE A 1 161 ? 14.701 0.350 -23.733 1.00 97.06 161 PHE A C 1
ATOM 1330 O O . PHE A 1 161 ? 15.466 -0.591 -23.926 1.00 97.06 161 PHE A O 1
ATOM 1337 N N . THR A 1 162 ? 15.003 1.360 -22.915 1.00 95.38 162 THR A N 1
ATOM 1338 C CA . THR A 1 162 ? 16.252 1.421 -22.142 1.00 95.38 162 THR A CA 1
ATOM 1339 C C . THR A 1 162 ? 16.360 0.239 -21.180 1.00 95.38 162 THR A C 1
ATOM 1341 O O . THR A 1 162 ? 17.397 -0.421 -21.137 1.00 95.38 162 THR A O 1
ATOM 1344 N N . PHE A 1 163 ? 15.279 -0.086 -20.466 1.00 96.56 163 PHE A N 1
ATOM 1345 C CA . PHE A 1 163 ? 15.219 -1.243 -19.575 1.00 96.56 163 PHE A CA 1
ATOM 1346 C C . PHE A 1 163 ? 15.377 -2.568 -20.331 1.00 96.56 163 PHE A C 1
ATOM 1348 O O . PHE A 1 163 ? 16.156 -3.424 -19.914 1.00 96.56 163 PHE A O 1
ATOM 1355 N N . LEU A 1 164 ? 14.677 -2.744 -21.456 1.00 97.25 164 LEU A N 1
ATOM 1356 C CA . LEU A 1 164 ? 14.783 -3.952 -22.278 1.00 97.25 164 LEU A CA 1
ATOM 1357 C C . LEU A 1 164 ? 16.197 -4.123 -22.842 1.00 97.25 164 LEU A C 1
ATOM 1359 O O . LEU A 1 164 ? 16.764 -5.209 -22.749 1.00 97.25 164 LEU A O 1
ATOM 1363 N N . HIS A 1 165 ? 16.792 -3.048 -23.360 1.00 96.44 165 HIS A N 1
ATOM 1364 C CA . HIS A 1 165 ? 18.172 -3.050 -23.832 1.00 96.44 165 HIS A CA 1
ATOM 1365 C C . HIS A 1 165 ? 19.143 -3.408 -22.701 1.00 96.44 165 HIS A C 1
ATOM 1367 O O . HIS A 1 165 ? 19.941 -4.329 -22.857 1.00 96.44 165 HIS A O 1
ATOM 1373 N N . PHE A 1 166 ? 19.020 -2.757 -21.536 1.00 96.75 166 PHE A N 1
ATOM 1374 C CA . PHE A 1 166 ? 19.795 -3.094 -20.341 1.00 96.75 166 PHE A CA 1
ATOM 1375 C C . PHE A 1 166 ? 19.650 -4.575 -19.973 1.00 96.75 166 PHE A C 1
ATOM 1377 O O . PHE A 1 166 ? 20.651 -5.234 -19.719 1.00 96.75 166 PHE A O 1
ATOM 1384 N N . SER A 1 167 ? 18.434 -5.124 -20.003 1.00 96.38 167 SER A N 1
ATOM 1385 C CA . SER A 1 167 ? 18.166 -6.533 -19.692 1.00 96.38 167 SER A CA 1
ATOM 1386 C C . SER A 1 167 ? 18.929 -7.501 -20.605 1.00 96.38 167 SER A C 1
ATOM 1388 O O . SER A 1 167 ? 19.419 -8.529 -20.132 1.00 96.38 167 SER A O 1
ATOM 1390 N N . VAL A 1 168 ? 19.090 -7.147 -21.885 1.00 97.38 168 VAL A N 1
ATOM 1391 C CA . VAL A 1 168 ? 19.860 -7.927 -22.866 1.00 97.38 168 VAL A CA 1
ATOM 1392 C C . VAL A 1 168 ? 21.364 -7.822 -22.611 1.00 97.38 168 VAL A C 1
ATOM 1394 O O . VAL A 1 168 ? 22.055 -8.837 -22.634 1.00 97.38 168 VAL A O 1
ATOM 1397 N N . ILE A 1 169 ? 21.884 -6.620 -22.339 1.00 96.50 169 ILE A N 1
ATOM 1398 C CA . ILE A 1 169 ? 23.336 -6.393 -22.218 1.00 96.50 169 ILE A CA 1
ATOM 1399 C C . ILE A 1 169 ? 23.876 -6.526 -20.788 1.00 96.50 169 ILE A C 1
ATOM 1401 O O . ILE A 1 169 ? 25.083 -6.454 -20.576 1.00 96.50 169 ILE A O 1
ATOM 1405 N N . ARG A 1 170 ? 23.023 -6.718 -19.773 1.00 95.88 170 ARG A N 1
ATOM 1406 C CA . ARG A 1 170 ? 23.433 -6.681 -18.355 1.00 95.88 170 ARG A CA 1
ATOM 1407 C C . ARG A 1 170 ? 24.576 -7.638 -18.017 1.00 95.88 170 ARG A C 1
ATOM 1409 O O . ARG A 1 170 ? 25.370 -7.333 -17.138 1.00 95.88 170 ARG A O 1
ATOM 1416 N N . SER A 1 171 ? 24.668 -8.784 -18.695 1.00 96.25 171 SER A N 1
ATOM 1417 C CA . SER A 1 171 ? 25.722 -9.777 -18.459 1.00 96.25 171 SER A CA 1
ATOM 1418 C C . SER A 1 171 ? 27.087 -9.359 -19.007 1.00 96.25 171 SER A C 1
ATOM 1420 O O . SER A 1 171 ? 28.091 -9.938 -18.610 1.00 96.25 171 SER A O 1
ATOM 1422 N N . THR A 1 172 ? 27.137 -8.383 -19.917 1.00 97.06 172 THR A N 1
ATOM 1423 C CA . THR A 1 172 ? 28.383 -7.865 -20.503 1.00 97.06 172 THR A CA 1
ATOM 1424 C C . THR A 1 172 ? 28.856 -6.577 -19.829 1.00 97.06 172 THR A C 1
ATOM 1426 O O . THR A 1 172 ? 29.957 -6.108 -20.105 1.00 97.06 172 THR A O 1
ATOM 1429 N N . LEU A 1 173 ? 28.030 -5.976 -18.969 1.00 96.31 173 LEU A N 1
ATOM 1430 C CA . LEU A 1 173 ? 28.352 -4.747 -18.253 1.00 96.31 173 LEU A CA 1
ATOM 1431 C C . LEU A 1 173 ? 29.102 -5.044 -16.954 1.00 96.31 173 LEU A C 1
ATOM 1433 O O . LEU A 1 173 ? 28.816 -6.012 -16.252 1.00 96.31 173 LEU A O 1
ATOM 1437 N N . SER A 1 174 ? 30.019 -4.151 -16.575 1.00 97.38 174 SER A N 1
ATOM 1438 C CA . SER A 1 174 ? 30.574 -4.179 -15.220 1.00 97.38 174 SER A CA 1
ATOM 1439 C C . SER A 1 174 ? 29.509 -3.795 -14.185 1.00 97.38 174 SER A C 1
ATOM 1441 O O . SER A 1 174 ? 28.497 -3.159 -14.507 1.00 97.38 174 SER A O 1
ATOM 1443 N N . TYR A 1 175 ? 29.755 -4.125 -12.913 1.00 96.75 175 TYR A N 1
ATOM 1444 C CA . TYR A 1 175 ? 28.864 -3.737 -11.816 1.00 96.75 175 TYR A CA 1
ATOM 1445 C C . TYR A 1 175 ? 28.672 -2.220 -11.724 1.00 96.75 175 TYR A C 1
ATOM 1447 O O . TYR A 1 175 ? 27.559 -1.764 -11.485 1.00 96.75 175 TYR A O 1
ATOM 1455 N N . THR A 1 176 ? 29.721 -1.433 -11.981 1.00 97.06 176 THR A N 1
ATOM 1456 C CA . THR A 1 176 ? 29.646 0.035 -11.979 1.00 97.06 176 THR A CA 1
ATOM 1457 C C . THR A 1 176 ? 28.707 0.554 -13.062 1.00 97.06 176 THR A C 1
ATOM 1459 O O . THR A 1 176 ? 27.823 1.352 -12.766 1.00 97.06 176 THR A O 1
ATOM 1462 N N . HIS A 1 177 ? 28.847 0.072 -14.302 1.00 95.69 177 HIS A N 1
ATOM 1463 C CA . HIS A 1 177 ? 27.958 0.478 -15.394 1.00 95.69 177 HIS A CA 1
ATOM 1464 C C . HIS A 1 177 ? 26.522 0.040 -15.123 1.00 95.69 177 HIS A C 1
ATOM 1466 O O . HIS A 1 177 ? 25.601 0.832 -15.293 1.00 95.69 177 HIS A O 1
ATOM 1472 N N . SER A 1 178 ? 26.337 -1.180 -14.616 1.00 96.19 178 SER A N 1
ATOM 1473 C CA . SER A 1 178 ? 25.016 -1.671 -14.229 1.00 96.19 178 SER A CA 1
ATOM 1474 C C . SER A 1 178 ? 24.368 -0.801 -13.153 1.00 96.19 178 SER A C 1
ATOM 1476 O O . SER A 1 178 ? 23.208 -0.422 -13.289 1.00 96.19 178 SER A O 1
ATOM 1478 N N . ALA A 1 179 ? 25.119 -0.429 -12.115 1.00 96.12 179 ALA A N 1
ATOM 1479 C CA . ALA A 1 179 ? 24.630 0.435 -11.047 1.00 96.12 179 ALA A CA 1
ATOM 1480 C C . ALA A 1 179 ? 24.250 1.831 -11.563 1.00 96.12 179 ALA A C 1
ATOM 1482 O O . ALA A 1 179 ? 23.186 2.335 -11.212 1.00 96.12 179 ALA A O 1
ATOM 1483 N N . ILE A 1 180 ? 25.073 2.430 -12.431 1.00 96.12 180 ILE A N 1
ATOM 1484 C CA . ILE A 1 180 ? 24.780 3.732 -13.048 1.00 96.12 180 ILE A CA 1
ATOM 1485 C C . ILE A 1 180 ? 23.519 3.646 -13.915 1.00 96.12 180 ILE A C 1
ATOM 1487 O O . ILE A 1 180 ? 22.635 4.488 -13.781 1.00 96.12 180 ILE A O 1
ATOM 1491 N N . SER A 1 181 ? 23.395 2.622 -14.766 1.00 94.88 181 SER A N 1
ATOM 1492 C CA . SER A 1 181 ? 22.203 2.426 -15.599 1.00 94.88 181 SER A CA 1
ATOM 1493 C C . SER A 1 181 ? 20.943 2.273 -14.751 1.00 94.88 181 SER A C 1
ATOM 1495 O O . SER A 1 181 ? 19.935 2.912 -15.041 1.00 94.88 181 SER A O 1
ATOM 1497 N N . ILE A 1 182 ? 20.998 1.481 -13.676 1.00 95.00 182 ILE A N 1
ATOM 1498 C CA . ILE A 1 182 ? 19.880 1.326 -12.736 1.00 95.00 182 ILE A CA 1
ATOM 1499 C C . ILE A 1 182 ? 19.548 2.660 -12.064 1.00 95.00 182 ILE A C 1
ATOM 1501 O O . ILE A 1 182 ? 18.380 3.034 -12.020 1.00 95.00 182 ILE A O 1
ATOM 1505 N N . ALA A 1 183 ? 20.548 3.404 -11.588 1.00 94.31 183 ALA A N 1
ATOM 1506 C CA . ALA A 1 183 ? 20.335 4.698 -10.948 1.00 94.31 183 ALA A CA 1
ATOM 1507 C C . ALA A 1 183 ? 19.671 5.709 -11.897 1.00 94.31 183 ALA A C 1
ATOM 1509 O O . ALA A 1 183 ? 18.712 6.372 -11.508 1.00 94.31 183 ALA A O 1
ATOM 1510 N N . LEU A 1 184 ? 20.125 5.781 -13.153 1.00 93.75 184 LEU A N 1
ATOM 1511 C CA . LEU A 1 184 ? 19.516 6.628 -14.181 1.00 93.75 184 LEU A CA 1
ATOM 1512 C C . LEU A 1 184 ? 18.082 6.199 -14.492 1.00 93.75 184 LEU A C 1
ATOM 1514 O O . LEU A 1 184 ? 17.201 7.049 -14.584 1.00 93.75 184 LEU A O 1
ATOM 1518 N N . MET A 1 185 ? 17.827 4.892 -14.600 1.00 93.81 185 MET A N 1
ATOM 1519 C CA . MET A 1 185 ? 16.478 4.376 -14.820 1.00 93.81 185 MET A CA 1
ATOM 1520 C C . MET A 1 185 ? 15.540 4.734 -13.659 1.00 93.81 185 MET A C 1
ATOM 1522 O O . MET A 1 185 ? 14.427 5.193 -13.901 1.00 93.81 185 MET A O 1
ATOM 1526 N N . VAL A 1 186 ? 15.985 4.579 -12.412 1.00 91.44 186 VAL A N 1
ATOM 1527 C CA . VAL A 1 186 ? 15.201 4.967 -11.229 1.00 91.44 186 VAL A CA 1
ATOM 1528 C C . VAL A 1 186 ? 14.948 6.476 -11.213 1.00 91.44 186 VAL A C 1
ATOM 1530 O O . VAL A 1 186 ? 13.816 6.897 -10.991 1.00 91.44 186 VAL A O 1
ATOM 1533 N N . ALA A 1 187 ? 15.961 7.297 -11.505 1.00 90.69 187 ALA A N 1
ATOM 1534 C CA . ALA A 1 187 ? 15.813 8.751 -11.574 1.00 90.69 187 ALA A CA 1
ATOM 1535 C C . ALA A 1 187 ? 14.817 9.185 -12.667 1.00 90.69 187 ALA A C 1
ATOM 1537 O O . ALA A 1 187 ? 13.971 10.048 -12.431 1.00 90.69 187 ALA A O 1
ATOM 1538 N N . ALA A 1 188 ? 14.870 8.549 -13.839 1.00 91.69 188 ALA A N 1
ATOM 1539 C CA . ALA A 1 188 ? 13.928 8.784 -14.929 1.00 91.69 188 ALA A CA 1
ATOM 1540 C C . ALA A 1 188 ? 12.492 8.415 -14.524 1.00 91.69 188 ALA A C 1
ATOM 1542 O O . ALA A 1 188 ? 11.578 9.220 -14.705 1.00 91.69 188 ALA A O 1
ATOM 1543 N N . MET A 1 189 ? 12.287 7.256 -13.887 1.00 89.25 189 MET A N 1
ATOM 1544 C CA . MET A 1 189 ? 10.968 6.850 -13.381 1.00 89.25 189 MET A CA 1
ATOM 1545 C C . MET A 1 189 ? 10.418 7.816 -12.330 1.00 89.25 189 MET A C 1
ATOM 1547 O O . MET A 1 189 ? 9.239 8.167 -12.377 1.00 89.25 189 MET A O 1
ATOM 1551 N N . GLN A 1 190 ? 11.278 8.300 -11.433 1.00 88.25 190 GLN A N 1
ATOM 1552 C CA . GLN A 1 190 ? 10.894 9.246 -10.391 1.00 88.25 190 GLN A CA 1
ATOM 1553 C C . GLN A 1 190 ? 10.374 10.571 -10.969 1.00 88.25 190 GLN A C 1
ATOM 1555 O O . GLN A 1 190 ? 9.472 11.184 -10.395 1.00 88.25 190 GLN A O 1
ATOM 1560 N N . SER A 1 191 ? 10.887 10.996 -12.129 1.00 87.25 191 SER A N 1
ATOM 1561 C CA . SER A 1 191 ? 10.432 12.228 -12.783 1.00 87.25 191 SER A CA 1
ATOM 1562 C C . SER A 1 191 ? 8.949 12.193 -13.176 1.00 87.25 191 SER A C 1
ATOM 1564 O O . SER A 1 191 ? 8.310 13.242 -13.200 1.00 87.25 191 SER A O 1
ATOM 1566 N N . PHE A 1 192 ? 8.357 11.011 -13.409 1.00 86.00 192 PHE A N 1
ATOM 1567 C CA . PHE A 1 192 ? 6.933 10.912 -13.739 1.00 86.00 192 PHE A CA 1
ATOM 1568 C C . PHE A 1 192 ? 6.053 11.489 -12.634 1.00 86.00 192 PHE A C 1
ATOM 1570 O O . PHE A 1 192 ? 5.178 12.302 -12.925 1.00 86.00 192 PHE A O 1
ATOM 1577 N N . GLY A 1 193 ? 6.316 11.117 -11.378 1.00 83.69 193 GLY A N 1
ATOM 1578 C CA . GLY A 1 193 ? 5.553 11.609 -10.230 1.00 83.69 193 GLY A CA 1
ATOM 1579 C C . GLY A 1 193 ? 5.583 13.133 -10.121 1.00 83.69 193 GLY A C 1
ATOM 1580 O O . GLY A 1 193 ? 4.548 13.757 -9.903 1.00 83.69 193 GLY A O 1
ATOM 1581 N N . TYR A 1 194 ? 6.746 13.732 -10.388 1.00 84.06 194 TYR A N 1
ATOM 1582 C CA . TYR A 1 194 ? 6.925 15.184 -10.403 1.00 84.06 194 TYR A CA 1
ATOM 1583 C C . TYR A 1 194 ? 6.026 15.875 -11.441 1.00 84.06 194 TYR A C 1
ATOM 1585 O O . TYR A 1 194 ? 5.324 16.831 -11.112 1.00 84.06 194 TYR A O 1
ATOM 1593 N N . PHE A 1 195 ? 5.964 15.349 -12.671 1.00 84.19 195 PHE A N 1
ATOM 1594 C CA . PHE A 1 195 ? 5.106 15.917 -13.716 1.00 84.19 195 PHE A CA 1
ATOM 1595 C C . PHE A 1 195 ? 3.610 15.807 -13.400 1.00 84.19 195 PHE A C 1
ATOM 1597 O O . PHE A 1 195 ? 2.846 16.697 -13.782 1.00 84.19 195 PHE A O 1
ATOM 1604 N N . PHE A 1 196 ? 3.179 14.741 -12.718 1.00 81.94 196 PHE A N 1
ATOM 1605 C CA . PHE A 1 196 ? 1.789 14.606 -12.276 1.00 81.94 196 PHE A CA 1
ATOM 1606 C C . PHE A 1 196 ? 1.456 15.570 -11.134 1.00 81.94 196 PHE A C 1
ATOM 1608 O O . PHE A 1 196 ? 0.416 16.220 -11.178 1.00 81.94 196 PHE A O 1
ATOM 1615 N N . ASP A 1 197 ? 2.351 15.737 -10.163 1.00 83.56 197 ASP A N 1
ATOM 1616 C CA . ASP A 1 197 ? 2.086 16.543 -8.966 1.00 83.56 197 ASP A CA 1
ATOM 1617 C C . ASP A 1 197 ? 2.135 18.062 -9.195 1.00 83.56 197 ASP A C 1
ATOM 1619 O O . ASP A 1 197 ? 1.845 18.821 -8.268 1.00 83.56 197 ASP A O 1
ATOM 1623 N N . LYS A 1 198 ? 2.475 18.518 -10.414 1.00 65.62 198 LYS A N 1
ATOM 1624 C CA . LYS A 1 198 ? 2.657 19.942 -10.774 1.00 65.62 198 LYS A CA 1
ATOM 1625 C C . LYS A 1 198 ? 3.549 20.714 -9.792 1.00 65.62 198 LYS A C 1
ATOM 1627 O O . LYS A 1 198 ? 3.329 21.907 -9.564 1.00 65.62 198 LYS A O 1
ATOM 1632 N N . LYS A 1 199 ? 4.496 20.027 -9.167 1.00 56.34 199 LYS A N 1
ATOM 1633 C CA . LYS A 1 199 ? 5.541 20.673 -8.372 1.00 56.34 199 LYS A CA 1
ATOM 1634 C C . LYS A 1 199 ? 6.698 21.058 -9.276 1.00 56.34 199 LYS A C 1
ATOM 1636 O O . LYS A 1 199 ? 6.692 20.616 -10.441 1.00 56.34 199 LYS A O 1
#